Protein AF-A0A6D2ICS7-F1 (afdb_monomer)

InterPro domains:
  IPR055327 TNF receptor-associated factor homolog 1a/b [PTHR47477] (53-180)

Secondary structure (DSSP, 8-state):
--EEEHHHHHHHHIIIIIIIT----HHHHHHHHHHHHHHHTTS-HHHHHHHHHHHHHTT--S-TTHHHHHHTT-SS--------S---EEEETTEEEE-TTHHHHHHHT--SS------SSTHHHHHHHHHHHHHHHHHHHHHHIIIIIHHHHHHHHHHHHHHHHHHHHHHHHHHHHHHHHTT--

Foldseek 3Di:
DQKDFLVVLVVVVCCVQCPVVVNPDPVVVVLLVLLVLVLCPVDDNPPVVVVVVVVVCVVDPDDPPVVVVVVVPPPPDDPPDDDDPQQQWHDDPRMIDGDPCSVVSVVVPPDPPVPPDDDDPPVVVVVSSVVSNVVSSVSRVVVSCVPPVVVVVVVVVVVVVVVVVVVVVVVVVVVVVVVVVVVVD

Sequence (185 aa):
MSREKTDVILKQVVKHFLVEKEVTSTLVIDFLFHGLKSLEEKGNKERTIHRISKQVMNLVIDDLESLENKLKCLDDETNAKEIPAATIVSVEKDMFVLVDDAMLLIEEAVPINRLEVGDVGERNEKLLTDVARRALEVFVLDHIFYNKIEVAYKEAIALKRQEELIRQEANSNNKRRTKKSTKTT

Structure (mmCIF, N/CA/C/O backbone):
data_AF-A0A6D2ICS7-F1
#
_entry.id   AF-A0A6D2ICS7-F1
#
loop_
_atom_site.group_PDB
_atom_site.id
_atom_site.type_symbol
_atom_site.label_atom_id
_atom_site.label_alt_id
_atom_site.label_comp_id
_atom_site.label_asym_id
_atom_site.label_entity_id
_atom_site.label_seq_id
_atom_site.pdbx_PDB_ins_code
_atom_site.Cartn_x
_atom_site.Cartn_y
_atom_site.Cartn_z
_atom_site.occupancy
_atom_site.B_iso_or_equiv
_atom_site.auth_seq_id
_atom_site.auth_comp_id
_atom_site.auth_asym_id
_atom_site.auth_atom_id
_atom_site.pdbx_PDB_model_num
ATOM 1 N N . MET A 1 1 ? -4.985 -8.313 7.035 1.00 62.38 1 MET A N 1
ATOM 2 C CA . MET A 1 1 ? -4.085 -7.837 5.968 1.00 62.38 1 MET A CA 1
ATOM 3 C C . MET A 1 1 ? -4.353 -6.392 5.623 1.00 62.38 1 MET A C 1
ATOM 5 O O . MET A 1 1 ? -5.394 -6.081 5.042 1.00 62.38 1 MET A O 1
ATOM 9 N N . SER A 1 2 ? -3.429 -5.524 6.028 1.00 85.06 2 SER A N 1
ATOM 10 C CA . SER A 1 2 ? -3.412 -4.121 5.620 1.00 85.06 2 SER A CA 1
ATOM 11 C C . SER A 1 2 ? -3.054 -4.045 4.139 1.00 85.06 2 SER A C 1
ATOM 13 O O . SER A 1 2 ? -2.102 -4.683 3.689 1.00 85.06 2 SER A O 1
ATOM 15 N N . ARG A 1 3 ? -3.863 -3.312 3.378 1.00 88.69 3 ARG A N 1
ATOM 16 C CA . ARG A 1 3 ? -3.756 -3.218 1.924 1.00 88.69 3 ARG A CA 1
ATOM 17 C C . ARG A 1 3 ? -4.167 -1.838 1.446 1.00 88.69 3 ARG A C 1
ATOM 19 O O . ARG A 1 3 ? -4.975 -1.179 2.103 1.00 88.69 3 ARG A O 1
ATOM 26 N N . GLU A 1 4 ? -3.654 -1.442 0.294 1.00 91.44 4 GLU A N 1
ATOM 27 C CA . GLU A 1 4 ? -4.031 -0.200 -0.373 1.00 91.44 4 GLU A CA 1
ATOM 28 C C . GLU A 1 4 ? -4.112 -0.409 -1.882 1.00 91.44 4 GLU A C 1
ATOM 30 O O . GLU A 1 4 ? -3.411 -1.253 -2.442 1.00 91.44 4 GLU A O 1
ATOM 35 N N . LYS A 1 5 ? -4.994 0.332 -2.550 1.00 86.56 5 LYS A N 1
ATOM 36 C CA . LYS A 1 5 ? -5.152 0.220 -3.998 1.00 86.56 5 LYS A CA 1
ATOM 37 C C . LYS A 1 5 ? -3.919 0.745 -4.736 1.00 86.56 5 LYS A C 1
ATOM 39 O O . LYS A 1 5 ? -3.316 1.748 -4.351 1.00 86.56 5 LYS A O 1
ATOM 44 N N . THR A 1 6 ? -3.572 0.085 -5.837 1.00 82.75 6 THR A N 1
ATOM 45 C CA . THR A 1 6 ? -2.410 0.436 -6.662 1.00 82.75 6 THR A CA 1
ATOM 46 C C . THR A 1 6 ? -2.490 1.865 -7.199 1.00 82.75 6 THR A C 1
ATOM 48 O O . THR A 1 6 ? -1.485 2.564 -7.193 1.00 82.75 6 THR A O 1
ATOM 51 N N . ASP A 1 7 ? -3.666 2.337 -7.612 1.00 80.12 7 ASP A N 1
ATOM 52 C CA . ASP A 1 7 ? -3.864 3.705 -8.114 1.00 80.12 7 ASP A CA 1
ATOM 53 C C . ASP A 1 7 ? -3.581 4.777 -7.050 1.00 80.12 7 ASP A C 1
ATOM 55 O O . ASP A 1 7 ? -2.969 5.802 -7.353 1.00 80.12 7 ASP A O 1
ATOM 59 N N . VAL A 1 8 ? -3.969 4.525 -5.797 1.00 87.00 8 VAL A N 1
ATOM 60 C CA . VAL A 1 8 ? -3.689 5.409 -4.655 1.00 87.00 8 VAL A CA 1
ATOM 61 C C . VAL A 1 8 ? -2.186 5.494 -4.398 1.00 87.00 8 VAL A C 1
ATOM 63 O O . VAL A 1 8 ? -1.646 6.596 -4.281 1.00 87.00 8 VAL A O 1
ATOM 66 N N . ILE A 1 9 ? -1.504 4.347 -4.377 1.00 85.94 9 ILE A N 1
ATOM 67 C CA . ILE A 1 9 ? -0.049 4.282 -4.205 1.00 85.94 9 ILE A CA 1
ATOM 68 C C . ILE A 1 9 ? 0.669 4.997 -5.346 1.00 85.94 9 ILE A C 1
ATOM 70 O O . ILE A 1 9 ? 1.493 5.868 -5.083 1.00 85.94 9 ILE A O 1
ATOM 74 N N . LEU A 1 10 ? 0.347 4.682 -6.603 1.00 82.12 10 LEU A N 1
ATOM 75 C CA . LEU A 1 10 ? 0.988 5.294 -7.771 1.00 82.12 10 LEU A CA 1
ATOM 76 C C . LEU A 1 10 ? 0.801 6.811 -7.779 1.00 82.12 10 LEU A C 1
ATOM 78 O O . LEU A 1 10 ? 1.754 7.551 -8.015 1.00 82.12 10 LEU A O 1
ATOM 82 N N . LYS A 1 11 ? -0.400 7.292 -7.443 1.00 82.88 11 LYS A N 1
ATOM 83 C CA . LYS A 1 11 ? -0.659 8.727 -7.296 1.00 82.88 11 LYS A CA 1
ATOM 84 C C . LYS A 1 11 ? 0.225 9.352 -6.218 1.00 82.88 11 LYS A C 1
ATOM 86 O O . LYS A 1 11 ? 0.739 10.451 -6.423 1.00 82.88 11 LYS A O 1
ATOM 91 N N . GLN A 1 12 ? 0.413 8.670 -5.091 1.00 82.38 12 GLN A N 1
ATOM 92 C CA . GLN A 1 12 ? 1.259 9.159 -4.008 1.00 82.38 12 GLN A CA 1
ATOM 93 C C . GLN A 1 12 ? 2.748 9.126 -4.384 1.00 82.38 12 GLN A C 1
ATOM 95 O O . GLN A 1 12 ? 3.453 10.077 -4.061 1.00 82.38 12 GLN A O 1
ATOM 100 N N . VAL A 1 13 ? 3.215 8.102 -5.109 1.00 81.19 13 VAL A N 1
ATOM 101 C CA . VAL A 1 13 ? 4.581 8.033 -5.666 1.00 81.19 13 VAL A CA 1
ATOM 102 C C . VAL A 1 13 ? 4.819 9.221 -6.593 1.00 81.19 13 VAL A C 1
ATOM 104 O O . VAL A 1 13 ? 5.777 9.965 -6.405 1.00 81.19 13 VAL A O 1
ATOM 107 N N . VAL A 1 14 ? 3.916 9.452 -7.549 1.00 77.25 14 VAL A N 1
ATOM 108 C CA . VAL A 1 14 ? 4.026 10.576 -8.489 1.00 77.25 14 VAL A CA 1
ATOM 109 C C . VAL A 1 14 ? 4.035 11.905 -7.743 1.00 77.25 14 VAL A C 1
ATOM 111 O O . VAL A 1 14 ? 4.908 12.739 -7.966 1.00 77.25 14 VAL A O 1
ATOM 114 N N . LYS A 1 15 ? 3.108 12.094 -6.801 1.00 80.75 15 LYS A N 1
ATOM 115 C CA . LYS A 1 15 ? 3.059 13.305 -5.980 1.00 80.75 15 LYS A CA 1
ATOM 116 C C . LYS A 1 15 ? 4.367 13.521 -5.220 1.00 80.75 15 LYS A C 1
ATOM 118 O O . LYS A 1 15 ? 4.888 14.628 -5.227 1.00 80.75 15 LYS A O 1
ATOM 123 N N . HIS A 1 16 ? 4.900 12.485 -4.582 1.00 76.19 16 HIS A N 1
ATOM 124 C CA . HIS A 1 16 ? 6.073 12.630 -3.732 1.00 76.19 16 HIS A CA 1
ATOM 125 C C . HIS A 1 16 ? 7.356 12.841 -4.544 1.00 76.19 16 HIS A C 1
ATOM 127 O O . HIS A 1 16 ? 8.103 13.775 -4.277 1.00 76.19 16 HIS A O 1
ATOM 133 N N . PHE A 1 17 ? 7.607 12.019 -5.563 1.00 70.88 17 PHE A N 1
ATOM 134 C CA . PHE A 1 17 ? 8.869 12.054 -6.306 1.00 70.88 17 PHE A CA 1
ATOM 135 C C . PHE A 1 17 ? 8.888 13.117 -7.410 1.00 70.88 17 PHE A C 1
ATOM 137 O O . PHE A 1 17 ? 9.864 13.853 -7.521 1.00 70.88 17 PHE A O 1
ATOM 144 N N . LEU A 1 18 ? 7.819 13.237 -8.201 1.00 68.88 18 LEU A N 1
ATOM 145 C CA . LEU A 1 18 ? 7.803 14.120 -9.376 1.00 68.88 18 LEU A CA 1
ATOM 146 C C . LEU A 1 18 ? 7.351 15.546 -9.040 1.00 68.88 18 LEU A C 1
ATOM 148 O O . LEU A 1 18 ? 7.817 16.488 -9.671 1.00 68.88 18 LEU A O 1
ATOM 152 N N . VAL A 1 19 ? 6.465 15.715 -8.050 1.00 68.56 19 VAL A N 1
ATOM 153 C CA . VAL A 1 19 ? 5.909 17.034 -7.695 1.00 68.56 19 VAL A CA 1
ATOM 154 C C . VAL A 1 19 ? 6.601 17.623 -6.469 1.00 68.56 19 VAL A C 1
ATOM 156 O O . VAL A 1 19 ? 7.204 18.682 -6.557 1.00 68.56 19 VAL A O 1
ATOM 159 N N . GLU A 1 20 ? 6.547 16.947 -5.319 1.00 70.69 20 GLU A N 1
ATOM 160 C CA . GLU A 1 20 ? 7.058 17.497 -4.051 1.00 70.69 20 GLU A CA 1
ATOM 161 C C . GLU A 1 20 ? 8.587 17.586 -3.998 1.00 70.69 20 GLU A C 1
ATOM 163 O O . GLU A 1 20 ? 9.129 18.439 -3.296 1.00 70.69 20 GLU A O 1
ATOM 168 N N . LYS A 1 21 ? 9.285 16.693 -4.703 1.00 69.69 21 LYS A N 1
ATOM 169 C CA . LYS A 1 21 ? 10.752 16.661 -4.757 1.00 69.69 21 LYS A CA 1
ATOM 170 C C . LYS A 1 21 ? 11.325 17.188 -6.075 1.00 69.69 21 LYS A C 1
ATOM 172 O O . LYS A 1 21 ? 12.541 17.158 -6.227 1.00 69.69 21 LYS A O 1
ATOM 177 N N . GLU A 1 22 ? 10.471 17.651 -6.994 1.00 59.94 22 GLU A N 1
ATOM 178 C CA . GLU A 1 22 ? 10.833 18.151 -8.334 1.00 59.94 22 GLU A CA 1
ATOM 179 C C . GLU A 1 22 ? 11.785 17.220 -9.112 1.00 59.94 22 GLU A C 1
ATOM 181 O O . GLU A 1 22 ? 12.597 17.661 -9.927 1.00 59.94 22 GLU A O 1
ATOM 186 N N . VAL A 1 23 ? 11.717 15.906 -8.871 1.00 61.16 23 VAL A N 1
ATOM 187 C CA . VAL A 1 23 ? 12.637 14.962 -9.506 1.00 61.16 23 VAL A CA 1
ATOM 188 C C . VAL A 1 23 ? 12.105 14.600 -10.888 1.00 61.16 23 VAL A C 1
ATOM 190 O O . VAL A 1 23 ? 11.367 13.636 -11.051 1.00 61.16 23 VAL A O 1
ATOM 193 N N . THR A 1 24 ? 12.500 15.369 -11.900 1.00 62.94 24 THR A N 1
ATOM 194 C CA . THR A 1 24 ? 12.120 15.172 -13.314 1.00 62.94 24 THR A CA 1
ATOM 195 C C . THR A 1 24 ? 13.223 14.512 -14.144 1.00 62.94 24 THR A C 1
ATOM 197 O O . THR A 1 24 ? 13.251 14.614 -15.368 1.00 62.94 24 THR A O 1
ATOM 200 N N . SER A 1 25 ? 14.163 13.823 -13.493 1.00 71.19 25 SER A N 1
ATOM 201 C CA . SER A 1 25 ? 15.222 13.109 -14.204 1.00 71.19 25 SER A CA 1
ATOM 202 C C . SER A 1 25 ? 14.658 11.875 -14.906 1.00 71.19 25 SER A C 1
ATOM 204 O O . SER A 1 25 ? 14.016 11.037 -14.270 1.00 71.19 25 SER A O 1
ATOM 206 N N . THR A 1 26 ? 14.970 11.712 -16.193 1.00 71.56 26 THR A N 1
ATOM 207 C CA . THR A 1 26 ? 14.685 10.493 -16.969 1.00 71.56 26 THR A CA 1
ATOM 208 C C . THR A 1 26 ? 15.176 9.241 -16.246 1.00 71.56 26 THR A C 1
ATOM 210 O O . THR A 1 26 ? 14.478 8.237 -16.223 1.00 71.56 26 THR A O 1
ATOM 213 N N . LEU A 1 27 ? 16.318 9.331 -15.552 1.00 70.12 27 LEU A N 1
ATOM 214 C CA . LEU A 1 27 ? 16.866 8.230 -14.762 1.00 70.12 27 LEU A CA 1
ATOM 215 C C . LEU A 1 27 ? 15.947 7.828 -13.599 1.00 70.12 27 LEU A C 1
ATOM 217 O O . LEU A 1 27 ? 15.865 6.655 -13.259 1.00 70.12 27 LEU A O 1
ATOM 221 N N . VAL A 1 28 ? 15.253 8.785 -12.982 1.00 71.31 28 VAL A N 1
ATOM 222 C CA . VAL A 1 28 ? 14.340 8.523 -11.858 1.00 71.31 28 VAL A CA 1
ATOM 223 C C . VAL A 1 28 ? 13.016 7.965 -12.361 1.00 71.31 28 VAL A C 1
ATOM 225 O O . VAL A 1 28 ? 12.457 7.069 -11.736 1.00 71.31 28 VAL A O 1
ATOM 228 N N . ILE A 1 29 ? 12.540 8.436 -13.512 1.00 76.69 29 ILE A N 1
ATOM 229 C CA . ILE A 1 29 ? 11.372 7.853 -14.181 1.00 76.69 29 ILE A CA 1
ATOM 230 C C . ILE A 1 29 ? 11.670 6.402 -14.578 1.00 76.69 29 ILE A C 1
ATOM 232 O O . ILE A 1 29 ? 10.882 5.514 -14.254 1.00 76.69 29 ILE A O 1
ATOM 236 N N . ASP A 1 30 ? 12.831 6.149 -15.189 1.00 74.50 30 ASP A N 1
ATOM 237 C CA . ASP A 1 30 ? 13.290 4.803 -15.537 1.00 74.50 30 ASP A CA 1
ATOM 238 C C . ASP A 1 30 ? 13.448 3.937 -14.278 1.00 74.50 30 ASP A C 1
ATOM 240 O O . ASP A 1 30 ? 12.974 2.804 -14.249 1.00 74.50 30 ASP A O 1
ATOM 244 N N . PHE A 1 31 ? 14.034 4.468 -13.204 1.00 79.25 31 PHE A N 1
ATOM 245 C CA . PHE A 1 31 ? 14.154 3.775 -11.919 1.00 79.25 31 PHE A CA 1
ATOM 246 C C . PHE A 1 31 ? 12.786 3.354 -11.366 1.00 79.25 31 PHE A C 1
ATOM 248 O O . PHE A 1 31 ? 12.572 2.181 -11.061 1.00 79.25 31 PHE A O 1
ATOM 255 N N . LEU A 1 32 ? 11.827 4.282 -11.291 1.00 80.00 32 LEU A N 1
ATOM 256 C CA . LEU A 1 32 ? 10.473 3.999 -10.810 1.00 80.00 32 LEU A CA 1
ATOM 257 C C . LEU A 1 32 ? 9.758 2.980 -11.702 1.00 80.00 32 LEU A C 1
ATOM 259 O O . LEU A 1 32 ? 9.093 2.081 -11.188 1.00 80.00 32 LEU A O 1
ATOM 263 N N . PHE A 1 33 ? 9.915 3.089 -13.021 1.00 78.69 33 PHE A N 1
ATOM 264 C CA . PHE A 1 33 ? 9.318 2.164 -13.978 1.00 78.69 33 PHE A CA 1
ATOM 265 C C . PHE A 1 33 ? 9.823 0.732 -13.776 1.00 78.69 33 PHE A C 1
ATOM 267 O O . PHE A 1 33 ? 9.013 -0.184 -13.632 1.00 78.69 33 PHE A O 1
ATOM 274 N N . HIS A 1 34 ? 11.142 0.530 -13.698 1.00 77.25 34 HIS A N 1
ATOM 275 C CA . HIS A 1 34 ? 11.722 -0.801 -13.496 1.00 77.25 34 HIS A CA 1
ATOM 276 C C . HIS A 1 34 ? 11.372 -1.374 -12.118 1.00 77.25 34 HIS A C 1
ATOM 278 O O . HIS A 1 34 ? 11.034 -2.554 -12.015 1.00 77.25 34 HIS A O 1
ATOM 284 N N . GLY A 1 35 ? 11.360 -0.544 -11.071 1.00 77.75 35 GLY A N 1
ATOM 285 C CA . GLY A 1 35 ? 10.942 -0.972 -9.735 1.00 77.75 35 GLY A CA 1
ATOM 286 C C . GLY A 1 35 ? 9.476 -1.417 -9.679 1.00 77.75 35 GLY A C 1
ATOM 287 O O . GLY A 1 35 ? 9.168 -2.458 -9.098 1.00 77.75 35 GLY A O 1
ATOM 288 N N . LEU A 1 36 ? 8.570 -0.672 -10.325 1.00 76.06 36 LEU A N 1
ATOM 289 C CA . LEU A 1 36 ? 7.152 -1.036 -10.432 1.00 76.06 36 LEU A CA 1
ATOM 290 C C . LEU A 1 36 ? 6.950 -2.294 -11.281 1.00 76.06 36 LEU A C 1
ATOM 292 O O . LEU A 1 36 ? 6.184 -3.172 -10.889 1.00 76.06 36 LEU A O 1
ATOM 296 N N . LYS A 1 37 ? 7.669 -2.410 -12.402 1.00 75.75 37 LYS A N 1
ATOM 297 C CA . LYS A 1 37 ? 7.634 -3.596 -13.267 1.00 75.75 37 LYS A CA 1
ATOM 298 C C . LYS A 1 37 ? 8.096 -4.845 -12.510 1.00 75.75 37 LYS A C 1
ATOM 300 O O . LYS A 1 37 ? 7.460 -5.886 -12.616 1.00 75.75 37 LYS A O 1
ATOM 305 N N . SER A 1 38 ? 9.138 -4.735 -11.685 1.00 72.00 38 SER A N 1
ATOM 306 C CA . SER A 1 38 ? 9.644 -5.846 -10.867 1.00 72.00 38 SER A CA 1
ATOM 307 C C . SER A 1 38 ? 8.683 -6.250 -9.736 1.00 72.00 38 SER A C 1
ATOM 309 O O . SER A 1 38 ? 8.543 -7.435 -9.433 1.00 72.00 38 SER A O 1
ATOM 311 N N . LEU A 1 39 ? 7.939 -5.298 -9.154 1.00 69.62 39 LEU A N 1
ATOM 312 C CA . LEU A 1 39 ? 6.835 -5.594 -8.223 1.00 69.62 39 LEU A CA 1
ATOM 313 C C . LEU A 1 39 ? 5.689 -6.372 -8.894 1.00 69.62 39 LEU A C 1
ATOM 315 O O . LEU A 1 39 ? 4.986 -7.141 -8.235 1.00 69.62 39 LEU A O 1
ATOM 319 N N . GLU A 1 40 ? 5.494 -6.167 -10.197 1.00 64.12 40 GLU A N 1
ATOM 320 C CA . GLU A 1 40 ? 4.413 -6.753 -10.990 1.00 64.12 40 GLU A CA 1
ATOM 321 C C . GLU A 1 40 ? 4.689 -8.194 -11.433 1.00 64.12 40 GLU A C 1
ATOM 323 O O . GLU A 1 40 ? 3.739 -8.921 -11.706 1.00 64.12 40 GLU A O 1
ATOM 328 N N . GLU A 1 41 ? 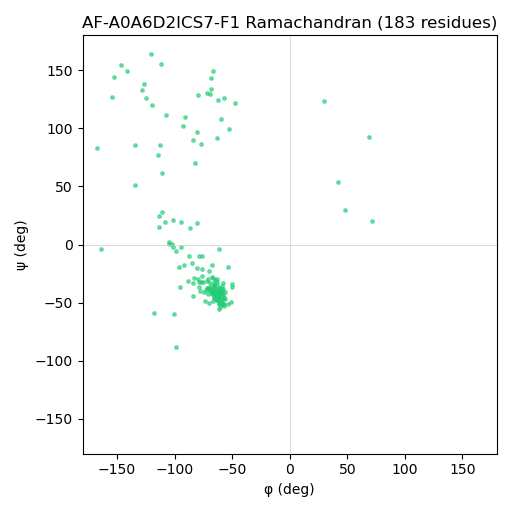5.940 -8.669 -11.456 1.00 57.50 41 GLU A N 1
ATOM 329 C CA . GLU A 1 41 ? 6.304 -9.982 -12.028 1.00 57.50 41 GLU A CA 1
ATOM 330 C C . GLU A 1 41 ? 5.645 -11.206 -11.357 1.00 57.50 41 GLU A C 1
ATOM 332 O O . GLU A 1 41 ? 5.770 -12.327 -11.854 1.00 57.50 41 GLU A O 1
ATOM 337 N N . LYS A 1 42 ? 4.881 -10.996 -10.279 1.00 52.78 42 LYS A N 1
ATOM 338 C CA . LYS A 1 42 ? 4.049 -11.999 -9.594 1.00 52.78 42 LYS A CA 1
ATOM 339 C C . LYS A 1 42 ? 2.553 -11.964 -9.978 1.00 52.78 42 LYS A C 1
ATOM 341 O O . LYS A 1 42 ? 1.807 -12.839 -9.545 1.00 52.78 42 LYS A O 1
ATOM 346 N N . GLY A 1 43 ? 2.101 -10.993 -10.776 1.00 50.28 43 GLY A N 1
ATOM 347 C CA . GLY A 1 43 ? 0.730 -10.840 -11.285 1.00 50.28 43 GLY A CA 1
ATOM 348 C C . GLY A 1 43 ? 0.668 -10.856 -12.820 1.00 50.28 43 GLY A C 1
ATOM 349 O O . GLY A 1 43 ? 1.688 -10.734 -13.484 1.00 50.28 43 GLY A O 1
ATOM 350 N N . ASN A 1 44 ? -0.525 -11.051 -13.401 1.00 45.97 44 ASN A N 1
ATOM 351 C CA . ASN A 1 44 ? -0.735 -11.153 -14.860 1.00 45.97 44 ASN A CA 1
ATOM 352 C C . ASN A 1 44 ? -0.126 -9.955 -15.632 1.00 45.97 44 ASN A C 1
ATOM 354 O O . ASN A 1 44 ? -0.763 -8.903 -15.737 1.00 45.97 44 ASN A O 1
ATOM 358 N N . LYS A 1 45 ? 1.074 -10.165 -16.196 1.00 50.25 45 LYS A N 1
ATOM 359 C CA . LYS A 1 45 ? 1.985 -9.151 -16.765 1.00 50.25 45 LYS A CA 1
ATOM 360 C C . LYS A 1 45 ? 1.378 -8.296 -17.889 1.00 50.25 45 LYS A C 1
ATOM 362 O O . LYS A 1 45 ? 1.679 -7.119 -18.015 1.00 50.25 45 LYS A O 1
ATOM 367 N N . GLU A 1 46 ? 0.484 -8.846 -18.711 1.00 45.03 46 GLU A N 1
ATOM 368 C CA . GLU A 1 46 ? -0.039 -8.121 -19.886 1.00 45.03 46 GLU A CA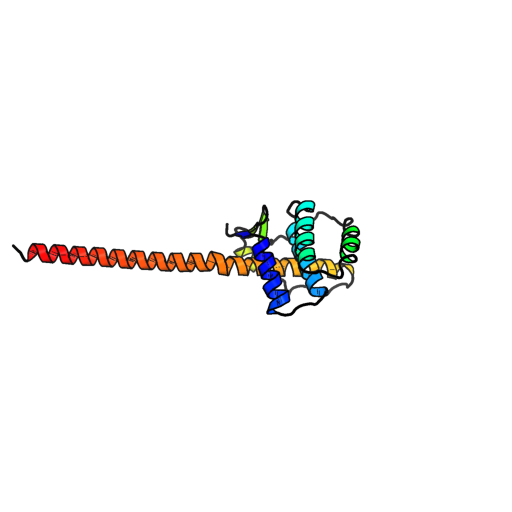 1
ATOM 369 C C . GLU A 1 46 ? -1.070 -7.034 -19.549 1.00 45.03 46 GLU A C 1
ATOM 371 O O . GLU A 1 46 ? -1.168 -6.020 -20.242 1.00 45.03 46 GLU A O 1
ATOM 376 N N . ARG A 1 47 ? -1.874 -7.223 -18.496 1.00 54.06 47 ARG A N 1
ATOM 377 C CA . ARG A 1 47 ? -2.997 -6.312 -18.203 1.00 54.06 47 ARG A CA 1
ATOM 378 C C . ARG A 1 47 ? -2.560 -5.068 -17.444 1.00 54.06 47 ARG A C 1
ATOM 380 O O . ARG A 1 47 ? -3.202 -4.024 -17.570 1.00 54.06 47 ARG A O 1
ATOM 387 N N . THR A 1 48 ? -1.495 -5.181 -16.660 1.00 51.00 48 THR A N 1
ATOM 388 C CA . THR A 1 48 ? -1.073 -4.129 -15.738 1.00 51.00 48 THR A CA 1
ATOM 389 C C . THR A 1 48 ? 0.001 -3.239 -16.361 1.00 51.00 48 THR A C 1
ATOM 391 O O . THR A 1 48 ? -0.168 -2.023 -16.271 1.00 51.00 48 THR A O 1
ATOM 394 N N . ILE A 1 49 ? 0.931 -3.775 -17.167 1.00 58.91 49 ILE A N 1
ATOM 395 C CA . ILE A 1 49 ? 1.759 -2.973 -18.096 1.00 58.91 49 ILE A CA 1
ATOM 396 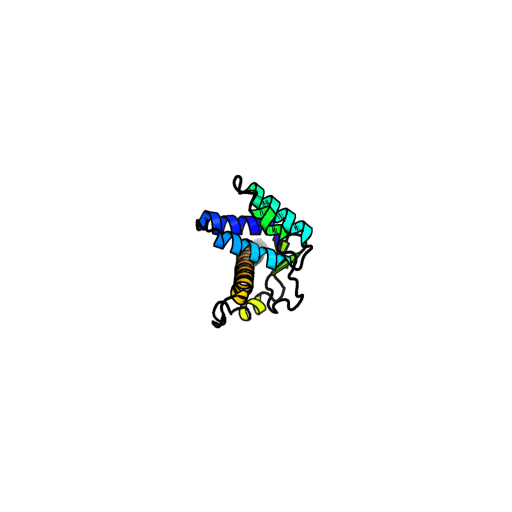C C . ILE A 1 49 ? 0.872 -2.066 -18.956 1.00 58.91 49 ILE A C 1
ATOM 398 O O . ILE A 1 49 ? 1.071 -0.856 -18.983 1.00 58.91 49 ILE A O 1
ATOM 402 N N . HIS A 1 50 ? -0.183 -2.611 -1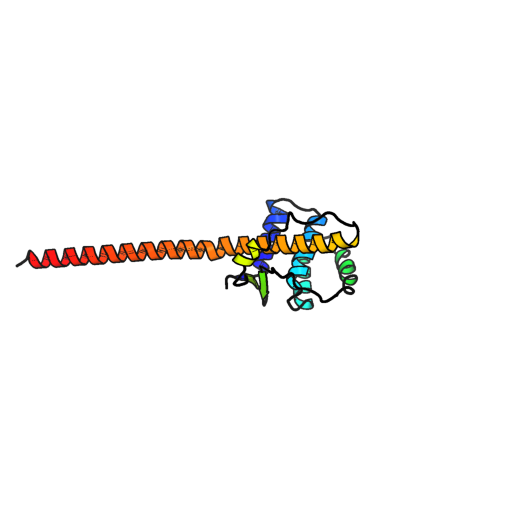9.571 1.00 52.81 50 HIS A N 1
ATOM 403 C CA . HIS A 1 50 ? -1.117 -1.817 -20.375 1.00 52.81 50 HIS A CA 1
ATOM 404 C C . HIS A 1 50 ? -1.778 -0.683 -19.569 1.00 52.81 50 HIS A C 1
ATOM 406 O O . HIS A 1 50 ? -1.995 0.414 -20.086 1.00 52.81 50 HIS A O 1
ATOM 412 N N . ARG A 1 51 ? -2.080 -0.911 -18.284 1.00 61.16 51 ARG A N 1
ATOM 413 C CA . ARG A 1 51 ? -2.723 0.088 -17.419 1.00 61.16 51 ARG A CA 1
ATOM 414 C C . ARG A 1 51 ? -1.748 1.153 -16.921 1.00 61.16 51 ARG A C 1
ATOM 416 O O . ARG A 1 51 ? -2.125 2.322 -16.893 1.00 61.16 51 ARG A O 1
ATOM 423 N N . ILE A 1 52 ? -0.524 0.765 -16.570 1.00 62.47 52 ILE A N 1
ATOM 424 C CA . ILE A 1 52 ? 0.554 1.677 -16.167 1.00 62.47 52 ILE A CA 1
ATOM 425 C C . ILE A 1 52 ? 0.960 2.528 -17.364 1.00 62.47 52 ILE A C 1
ATOM 427 O O . ILE A 1 52 ? 0.942 3.749 -17.251 1.00 62.47 52 ILE A O 1
ATOM 431 N N . SER A 1 53 ? 1.201 1.916 -18.528 1.00 61.53 53 SER A N 1
ATOM 432 C CA . SER A 1 53 ? 1.460 2.637 -19.775 1.00 61.53 53 SER A CA 1
ATOM 433 C C . SER A 1 53 ? 0.351 3.642 -20.049 1.00 61.53 53 SER A C 1
ATOM 435 O O . SER A 1 53 ? 0.642 4.820 -20.184 1.00 61.53 53 SER A O 1
ATOM 437 N N . LYS A 1 54 ? -0.925 3.233 -20.015 1.00 63.09 54 LYS A N 1
ATOM 43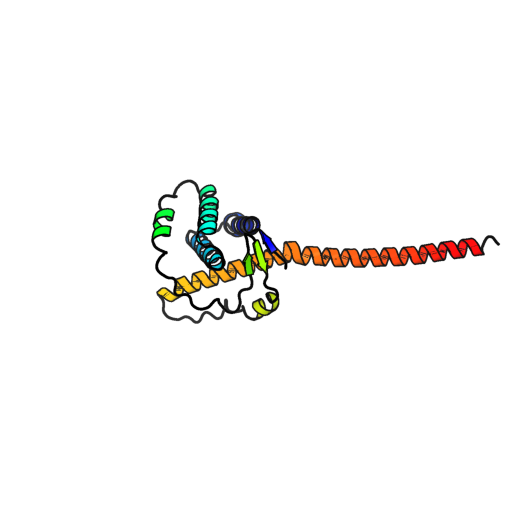8 C CA . LYS A 1 54 ? -2.071 4.132 -20.243 1.00 63.09 54 LYS A CA 1
ATOM 439 C C . LYS A 1 54 ? -2.174 5.272 -19.221 1.00 63.09 54 LYS A C 1
ATOM 441 O O . LYS A 1 54 ? -2.558 6.379 -19.584 1.00 63.09 54 LYS A O 1
ATOM 446 N N . GLN A 1 55 ? -1.854 5.022 -17.952 1.00 59.50 55 GLN A N 1
ATOM 447 C CA . GLN A 1 55 ? -1.865 6.059 -16.917 1.00 59.50 55 GLN A CA 1
ATOM 448 C C . GLN A 1 55 ? -0.690 7.031 -17.064 1.00 59.50 55 GLN A C 1
ATOM 450 O O . GLN A 1 55 ? -0.898 8.231 -16.920 1.00 59.50 55 GLN A O 1
ATOM 455 N N . VAL A 1 56 ? 0.502 6.542 -17.410 1.00 57.38 56 VAL A N 1
ATOM 456 C CA . VAL A 1 56 ? 1.691 7.368 -17.668 1.00 57.38 56 VAL A CA 1
ATOM 457 C C . VAL A 1 56 ? 1.533 8.170 -18.969 1.00 57.38 56 VAL A C 1
ATOM 459 O O . VAL A 1 56 ? 1.841 9.358 -18.963 1.00 57.38 56 VAL A O 1
ATOM 462 N N . MET A 1 57 ? 0.947 7.591 -20.034 1.00 53.12 57 MET A N 1
ATOM 463 C CA . MET A 1 57 ? 0.629 8.310 -21.285 1.00 53.12 57 MET A CA 1
ATOM 464 C C . MET A 1 57 ? -0.289 9.508 -21.034 1.00 53.12 57 MET A C 1
ATOM 466 O O . MET A 1 57 ? -0.081 10.583 -21.580 1.00 53.12 57 MET A O 1
ATOM 470 N N . ASN A 1 58 ? -1.310 9.331 -20.190 1.00 56.31 58 ASN A N 1
ATOM 471 C CA . ASN A 1 58 ? -2.274 10.391 -19.892 1.00 56.31 58 ASN A CA 1
ATOM 472 C C . ASN A 1 58 ? -1.660 11.562 -19.104 1.00 56.31 58 ASN A C 1
ATOM 474 O O . ASN A 1 58 ? -2.274 12.624 -19.0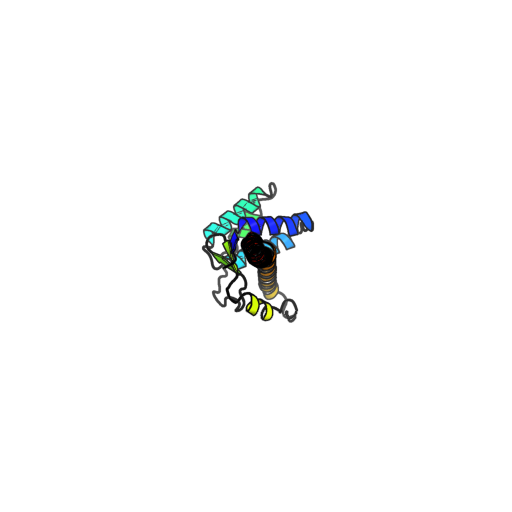33 1.00 56.31 58 ASN A O 1
ATOM 478 N N . LEU A 1 59 ? -0.494 11.365 -18.479 1.00 57.78 59 LEU A N 1
ATOM 479 C CA . LEU A 1 59 ? 0.223 12.381 -17.704 1.00 57.78 59 LEU A CA 1
ATOM 480 C C . LEU A 1 59 ? 1.320 13.099 -18.507 1.00 57.78 59 LEU A C 1
ATOM 482 O O . LEU A 1 59 ? 1.731 14.180 -18.093 1.00 57.78 59 LEU A O 1
ATOM 486 N N . VAL A 1 60 ? 1.791 12.529 -19.621 1.00 51.97 60 VAL A N 1
ATOM 487 C CA . VAL A 1 60 ? 2.919 13.062 -20.401 1.00 51.97 60 VAL A CA 1
ATOM 488 C C . VAL A 1 60 ? 2.555 13.051 -21.887 1.00 51.97 60 VAL A C 1
ATOM 490 O O . VAL A 1 60 ? 2.841 12.105 -22.614 1.00 51.97 60 VAL A O 1
ATOM 493 N N . ILE A 1 61 ? 1.883 14.115 -22.318 1.00 55.69 61 ILE A N 1
ATOM 494 C CA . ILE A 1 61 ? 1.688 14.478 -23.727 1.00 55.69 61 ILE A CA 1
ATOM 495 C C . ILE A 1 61 ? 2.867 15.428 -24.016 1.00 55.69 61 ILE A C 1
ATOM 497 O O . ILE A 1 61 ? 2.959 16.458 -23.360 1.00 55.69 61 ILE A O 1
ATOM 501 N N . ASP A 1 62 ? 3.952 15.010 -24.678 1.00 47.56 62 ASP A N 1
ATOM 502 C CA . ASP A 1 62 ? 4.115 15.238 -26.123 1.00 47.56 62 ASP A CA 1
ATOM 503 C C . ASP A 1 62 ? 5.211 14.370 -26.816 1.00 47.56 62 ASP A C 1
ATOM 505 O O . ASP A 1 62 ? 5.300 14.399 -28.037 1.00 47.56 62 ASP A O 1
ATOM 509 N N . ASP A 1 63 ? 6.007 13.540 -26.120 1.00 53.84 63 ASP A N 1
ATOM 510 C CA . ASP A 1 63 ? 7.207 12.883 -26.719 1.00 53.84 63 ASP A CA 1
ATOM 511 C C . ASP A 1 63 ? 7.104 11.344 -26.911 1.00 53.84 63 ASP A C 1
ATOM 513 O O . ASP A 1 63 ? 8.089 10.597 -26.875 1.00 53.84 63 ASP A O 1
ATOM 517 N N . LEU A 1 64 ? 5.889 10.822 -27.091 1.00 52.78 64 LEU A N 1
ATOM 518 C CA . LEU A 1 64 ? 5.553 9.425 -26.779 1.00 52.78 64 LEU A CA 1
ATOM 519 C C . LEU A 1 64 ? 5.632 8.394 -27.927 1.00 52.78 64 LEU A C 1
ATOM 521 O O . LEU A 1 64 ? 5.089 7.305 -27.790 1.00 52.78 64 LEU A O 1
ATOM 525 N N . GLU A 1 65 ? 6.342 8.657 -29.025 1.00 55.22 65 GLU A N 1
ATOM 526 C CA . GLU A 1 65 ? 6.693 7.592 -29.998 1.00 55.22 65 GLU A CA 1
ATOM 527 C C . GLU A 1 65 ? 7.970 6.823 -29.595 1.00 55.22 65 GLU A C 1
ATOM 529 O O . GLU A 1 65 ? 8.237 5.715 -30.068 1.00 55.22 65 GLU A O 1
ATOM 534 N N . SER A 1 66 ? 8.766 7.375 -28.674 1.00 49.59 66 SER A N 1
ATOM 535 C CA . SER A 1 66 ? 10.063 6.808 -28.277 1.00 49.59 66 SER A CA 1
ATOM 536 C C . SER A 1 66 ? 9.942 5.629 -27.293 1.00 49.59 66 SER A C 1
ATOM 538 O O . SER A 1 66 ? 10.728 4.680 -27.335 1.00 49.59 66 SER A O 1
ATOM 540 N N . LEU A 1 67 ? 8.923 5.634 -26.424 1.00 48.97 67 LEU A N 1
ATOM 541 C CA . LEU A 1 67 ? 8.777 4.650 -25.341 1.00 48.97 67 LEU A CA 1
ATOM 542 C C . LEU A 1 67 ? 8.107 3.340 -25.794 1.00 48.97 67 LEU A C 1
ATOM 544 O O . LEU A 1 67 ? 8.464 2.265 -25.313 1.00 48.97 67 LEU A O 1
ATOM 548 N N . GLU A 1 68 ? 7.183 3.415 -26.755 1.00 50.66 68 GLU A N 1
ATOM 549 C CA . GLU A 1 68 ? 6.491 2.250 -27.326 1.00 50.66 68 GLU A CA 1
ATOM 550 C C . GLU A 1 68 ? 7.464 1.330 -28.089 1.00 50.66 68 GLU A C 1
ATOM 552 O O . GLU A 1 68 ? 7.394 0.105 -27.986 1.00 50.66 68 GLU A O 1
ATOM 557 N N . ASN A 1 69 ? 8.464 1.920 -28.752 1.00 48.47 69 ASN A N 1
ATOM 558 C CA . ASN A 1 69 ? 9.538 1.186 -29.423 1.00 48.47 69 ASN A CA 1
ATOM 559 C C . ASN A 1 69 ? 10.526 0.531 -28.441 1.00 48.47 69 ASN A C 1
ATOM 561 O O . ASN A 1 69 ? 11.051 -0.544 -28.726 1.00 48.47 69 ASN A O 1
ATOM 565 N N . LYS A 1 70 ? 10.747 1.128 -27.262 1.00 44.53 70 LYS A N 1
ATOM 566 C CA . LYS A 1 70 ? 11.632 0.580 -26.216 1.00 44.53 70 LYS A CA 1
ATOM 567 C C . LYS A 1 70 ? 10.987 -0.589 -25.452 1.00 44.53 70 LYS A C 1
ATOM 569 O O . LYS A 1 70 ? 11.692 -1.477 -24.981 1.00 44.53 70 LYS A O 1
ATOM 574 N N . LEU A 1 71 ? 9.652 -0.624 -25.382 1.00 46.53 71 LEU A N 1
ATOM 575 C CA . LEU A 1 71 ? 8.856 -1.719 -24.804 1.00 46.53 71 LEU A CA 1
ATOM 576 C C . LEU A 1 71 ? 8.940 -3.023 -25.612 1.00 46.53 71 LEU A C 1
ATOM 578 O O . LEU A 1 71 ? 8.833 -4.096 -25.029 1.00 46.53 71 LEU A O 1
ATOM 582 N N . LYS A 1 72 ? 9.179 -2.937 -26.925 1.00 46.88 72 LYS A N 1
ATOM 583 C CA . LYS A 1 72 ? 9.227 -4.090 -27.839 1.00 46.88 72 LYS A CA 1
ATOM 584 C C . LYS A 1 72 ? 10.541 -4.887 -27.783 1.00 46.88 72 LYS A C 1
ATOM 586 O O . LYS A 1 72 ? 10.624 -5.957 -28.370 1.00 46.88 72 LYS A O 1
ATOM 591 N N . CYS A 1 73 ? 11.564 -4.370 -27.098 1.00 39.78 73 CYS A N 1
ATOM 592 C CA . CYS A 1 73 ? 12.904 -4.970 -27.046 1.00 39.78 73 CYS A CA 1
ATOM 593 C C . CYS A 1 73 ? 13.205 -5.744 -25.749 1.00 39.78 73 CYS A C 1
ATOM 595 O O . CYS A 1 73 ? 14.314 -6.243 -25.600 1.00 39.78 73 CYS A O 1
ATOM 597 N N . LEU A 1 74 ? 12.265 -5.830 -24.799 1.00 48.22 74 LEU A N 1
ATOM 598 C CA . LEU A 1 74 ? 12.499 -6.402 -23.460 1.00 48.22 74 LEU A CA 1
ATOM 599 C C . LEU A 1 74 ? 11.717 -7.702 -23.195 1.00 48.22 74 LEU A C 1
ATOM 601 O O . LEU A 1 74 ? 11.453 -8.027 -22.036 1.00 48.22 74 LEU A O 1
ATOM 605 N N . ASP A 1 75 ? 11.345 -8.433 -24.248 1.00 42.75 75 ASP A N 1
ATOM 606 C CA . ASP A 1 75 ? 10.653 -9.728 -24.135 1.00 42.75 75 ASP A CA 1
ATOM 607 C C . ASP A 1 75 ? 11.616 -10.924 -23.997 1.00 42.75 75 ASP A C 1
ATOM 609 O O . ASP A 1 75 ? 11.196 -12.016 -23.614 1.00 42.75 75 ASP A O 1
ATOM 613 N N . ASP A 1 76 ? 12.919 -10.713 -24.200 1.00 49.41 76 ASP A N 1
ATOM 614 C CA . ASP A 1 76 ? 13.929 -11.774 -24.202 1.00 49.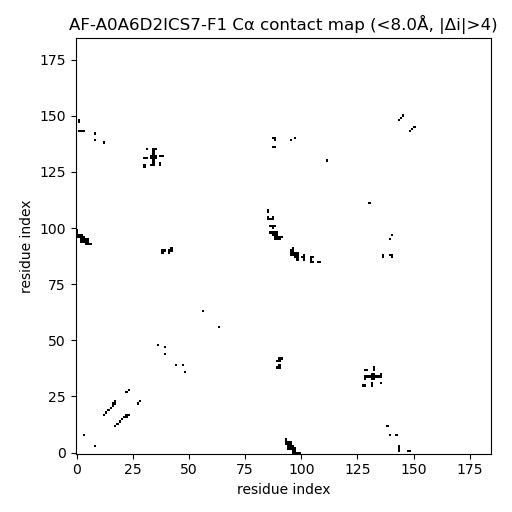41 76 ASP A CA 1
ATOM 615 C C . ASP A 1 76 ? 14.875 -11.686 -22.994 1.00 49.41 76 ASP A C 1
ATOM 617 O O . ASP A 1 76 ? 16.073 -11.515 -23.161 1.00 49.41 76 ASP A O 1
ATOM 621 N N . GLU A 1 77 ? 14.368 -11.806 -21.764 1.00 52.12 77 GLU A N 1
ATOM 622 C CA . GLU A 1 77 ? 15.168 -12.338 -20.643 1.00 52.12 77 GLU A CA 1
ATOM 623 C C . GLU A 1 77 ? 14.281 -12.666 -19.430 1.00 52.12 77 GLU A C 1
ATOM 625 O O . GLU A 1 77 ? 14.146 -11.904 -18.476 1.00 52.12 77 GLU A O 1
ATOM 630 N N . THR A 1 78 ? 13.659 -13.847 -19.435 1.00 41.94 78 THR A N 1
ATOM 631 C CA . THR A 1 78 ? 13.098 -14.436 -18.210 1.00 41.94 78 THR A CA 1
ATOM 632 C C . THR A 1 78 ? 13.878 -15.686 -17.848 1.00 41.94 78 THR A C 1
ATOM 634 O O . THR A 1 78 ? 13.494 -16.810 -18.161 1.00 41.94 78 THR A O 1
ATOM 637 N N . ASN A 1 79 ? 14.982 -15.501 -17.126 1.00 36.25 79 ASN A N 1
ATOM 638 C CA . ASN A 1 79 ? 15.481 -16.586 -16.298 1.00 36.25 79 ASN A CA 1
ATOM 639 C C . ASN A 1 79 ? 14.642 -16.584 -15.018 1.00 36.25 79 ASN A C 1
ATOM 641 O O . ASN A 1 79 ? 14.855 -15.786 -14.108 1.00 36.25 79 ASN A O 1
ATOM 645 N N . ALA A 1 80 ? 13.625 -17.442 -14.995 1.00 49.84 80 ALA A N 1
ATOM 646 C CA . ALA A 1 80 ? 12.840 -17.726 -13.808 1.00 49.84 80 ALA A CA 1
ATOM 647 C C . ALA A 1 80 ? 13.753 -18.357 -12.751 1.00 49.84 80 ALA A C 1
ATOM 649 O O . ALA A 1 80 ? 13.924 -19.575 -12.732 1.00 49.84 80 ALA A O 1
ATOM 650 N N . LYS A 1 81 ? 14.357 -17.548 -11.878 1.00 44.34 81 LYS A N 1
ATOM 651 C CA . LYS A 1 81 ? 14.981 -18.029 -10.646 1.00 44.34 81 LYS A CA 1
ATOM 652 C C . LYS A 1 81 ? 15.023 -16.937 -9.585 1.00 44.34 81 LYS A C 1
ATOM 654 O O . LYS A 1 81 ? 15.529 -15.850 -9.815 1.00 44.34 81 LYS A O 1
ATOM 659 N N . GLU A 1 82 ? 14.491 -17.334 -8.433 1.00 41.31 82 GLU A N 1
ATOM 660 C CA . GLU A 1 82 ? 14.565 -16.693 -7.122 1.00 41.31 82 GLU A CA 1
ATOM 661 C C . GLU A 1 82 ? 13.810 -15.372 -6.979 1.00 41.31 82 GLU A C 1
ATOM 663 O O . GLU A 1 82 ? 14.325 -14.275 -7.152 1.00 41.31 82 GLU A O 1
ATOM 668 N N . ILE A 1 83 ? 12.561 -15.505 -6.522 1.00 44.53 83 ILE A N 1
ATOM 669 C CA . ILE A 1 83 ? 11.942 -14.487 -5.676 1.00 44.53 83 ILE A CA 1
ATOM 670 C C . ILE A 1 83 ? 12.959 -14.146 -4.573 1.00 44.53 83 ILE A C 1
ATOM 672 O O . ILE A 1 83 ? 13.334 -15.056 -3.828 1.00 44.53 83 ILE A O 1
ATOM 676 N N . PRO A 1 84 ? 13.397 -12.883 -4.428 1.00 51.06 84 PRO A N 1
ATOM 677 C CA . PRO A 1 84 ? 14.236 -12.496 -3.305 1.00 51.06 84 PRO A CA 1
ATOM 678 C C . PRO A 1 84 ? 13.495 -12.839 -2.010 1.00 51.06 84 PRO A C 1
ATOM 680 O O . PRO A 1 84 ? 12.341 -12.433 -1.834 1.00 51.06 84 PRO A O 1
ATOM 683 N N . ALA A 1 85 ? 14.150 -13.602 -1.131 1.00 49.75 85 ALA A N 1
ATOM 684 C CA . ALA A 1 85 ? 13.563 -14.236 0.054 1.00 49.75 85 ALA A CA 1
ATOM 685 C C . ALA A 1 85 ? 12.805 -13.275 0.998 1.00 49.75 85 ALA A C 1
ATOM 687 O O . ALA A 1 85 ? 11.928 -13.713 1.734 1.00 49.75 85 ALA A O 1
ATOM 688 N N . ALA A 1 86 ? 13.056 -11.965 0.910 1.00 58.75 86 ALA A N 1
ATOM 689 C CA . ALA A 1 86 ? 12.393 -10.932 1.700 1.00 58.75 86 ALA A CA 1
ATOM 690 C C . ALA A 1 86 ? 11.531 -10.000 0.829 1.00 58.75 86 ALA A C 1
ATOM 692 O O . ALA A 1 86 ? 11.927 -8.879 0.514 1.00 58.75 86 ALA A O 1
ATOM 693 N N . THR A 1 87 ? 10.351 -10.470 0.412 1.00 68.81 87 THR A N 1
ATOM 694 C CA . THR A 1 87 ? 9.331 -9.623 -0.234 1.00 68.81 87 THR A CA 1
ATOM 695 C C . THR A 1 87 ? 8.395 -9.050 0.834 1.00 68.81 87 THR A C 1
ATOM 697 O O . THR A 1 87 ? 7.580 -9.783 1.386 1.00 68.81 87 THR A O 1
ATOM 700 N N . ILE A 1 88 ? 8.468 -7.745 1.101 1.00 76.75 88 ILE A N 1
ATOM 701 C CA . ILE A 1 88 ? 7.634 -7.082 2.127 1.00 76.75 88 ILE A CA 1
ATOM 702 C C . ILE A 1 88 ? 6.199 -6.852 1.619 1.00 76.75 88 ILE A C 1
ATOM 704 O O . ILE A 1 88 ? 5.232 -6.890 2.388 1.00 76.75 88 ILE A O 1
ATOM 708 N N . VAL A 1 89 ? 6.055 -6.624 0.311 1.00 81.19 89 VAL A N 1
ATOM 709 C CA . VAL A 1 89 ? 4.801 -6.213 -0.326 1.00 81.19 89 VAL A CA 1
ATOM 710 C C . VAL A 1 89 ? 4.476 -7.127 -1.504 1.00 81.19 89 VAL A C 1
ATOM 712 O O . VAL A 1 89 ? 5.312 -7.382 -2.365 1.00 81.19 89 VAL A O 1
ATOM 715 N N . SER A 1 90 ? 3.232 -7.592 -1.571 1.00 81.75 90 SER A N 1
ATOM 716 C CA . SER A 1 90 ? 2.692 -8.349 -2.705 1.00 81.75 90 SER A CA 1
ATOM 717 C C . SER A 1 90 ? 1.635 -7.540 -3.457 1.00 81.75 90 SER A C 1
ATOM 719 O O . SER A 1 90 ? 1.008 -6.651 -2.880 1.00 81.75 90 SER A O 1
ATOM 721 N N . VAL A 1 91 ? 1.430 -7.840 -4.742 1.00 79.00 91 VAL A N 1
ATOM 722 C CA . VAL A 1 91 ? 0.379 -7.223 -5.564 1.00 79.00 91 VAL A CA 1
ATOM 723 C C . VAL A 1 91 ? -0.723 -8.251 -5.819 1.00 79.00 91 VAL A C 1
ATOM 725 O O . VAL A 1 91 ? -0.515 -9.218 -6.548 1.00 79.00 91 VAL A O 1
ATOM 728 N N . GLU A 1 92 ? -1.907 -8.044 -5.240 1.00 78.62 92 GLU A N 1
ATOM 729 C CA . GLU A 1 92 ? -3.091 -8.880 -5.464 1.00 78.62 92 GLU A CA 1
ATOM 730 C C . GLU A 1 92 ? -4.226 -8.041 -6.058 1.00 78.62 92 GLU A C 1
ATOM 732 O O . GLU A 1 92 ? -4.698 -7.108 -5.414 1.00 78.62 92 GLU A O 1
ATOM 737 N N . LYS A 1 93 ? -4.711 -8.406 -7.259 1.00 78.12 93 LYS A N 1
ATOM 738 C CA . LYS A 1 93 ? -5.929 -7.841 -7.885 1.00 78.12 93 LYS A CA 1
ATOM 739 C C . LYS A 1 93 ? -6.040 -6.315 -7.708 1.00 78.12 93 LYS A C 1
ATOM 741 O O . LYS A 1 93 ? -7.045 -5.822 -7.203 1.00 78.12 93 LYS A O 1
ATOM 746 N N . ASP A 1 94 ? -4.996 -5.589 -8.111 1.00 80.00 94 ASP A N 1
ATOM 747 C CA . ASP A 1 94 ? -4.901 -4.119 -8.038 1.00 80.00 94 ASP A CA 1
ATOM 748 C C . ASP A 1 94 ? -4.736 -3.509 -6.643 1.00 80.00 94 ASP A C 1
ATOM 750 O O . ASP A 1 94 ? -5.009 -2.323 -6.435 1.00 80.00 94 ASP A O 1
ATOM 754 N N . MET A 1 95 ? -4.284 -4.297 -5.674 1.00 84.19 95 MET A N 1
ATOM 755 C CA . MET A 1 95 ? -3.941 -3.819 -4.344 1.00 84.19 95 MET A CA 1
ATOM 756 C C . MET A 1 95 ? -2.534 -4.253 -3.976 1.00 84.19 95 MET A C 1
ATOM 758 O O . MET A 1 95 ? -2.147 -5.402 -4.184 1.00 84.19 95 MET A O 1
ATOM 762 N N . PHE A 1 96 ? -1.796 -3.342 -3.359 1.00 84.75 96 PHE A N 1
ATOM 763 C CA . PHE A 1 96 ? -0.613 -3.699 -2.604 1.00 84.75 96 PHE A CA 1
ATOM 764 C C . PHE A 1 96 ? -1.035 -4.223 -1.235 1.00 84.75 96 PHE A C 1
ATOM 766 O O . PHE A 1 96 ? -1.821 -3.585 -0.530 1.00 84.75 96 PHE A O 1
ATOM 773 N N . VAL A 1 97 ? -0.520 -5.390 -0.865 1.00 86.12 97 VAL A N 1
ATOM 774 C CA . VAL A 1 97 ? -0.832 -6.085 0.383 1.00 86.12 97 VAL A CA 1
ATOM 775 C C . VAL A 1 97 ? 0.471 -6.357 1.120 1.00 86.12 97 VAL A C 1
ATOM 777 O O . VAL A 1 97 ? 1.389 -6.959 0.555 1.00 86.12 97 VAL A O 1
ATOM 780 N N . LEU A 1 98 ? 0.548 -5.919 2.378 1.00 86.56 98 LEU A N 1
ATOM 781 C CA . LEU A 1 98 ? 1.671 -6.270 3.247 1.00 86.56 98 LEU A CA 1
ATOM 782 C C . LEU A 1 98 ? 1.610 -7.760 3.585 1.00 86.56 98 LEU A C 1
ATOM 784 O O . LEU A 1 98 ? 0.543 -8.270 3.938 1.00 86.56 98 LEU A O 1
ATOM 788 N N . VAL A 1 99 ? 2.751 -8.438 3.473 1.00 83.56 99 VAL A N 1
ATOM 789 C CA . VAL A 1 99 ? 2.905 -9.831 3.915 1.00 83.56 99 VAL A CA 1
ATOM 790 C C . VAL A 1 99 ? 2.785 -9.891 5.444 1.00 83.56 99 VAL A C 1
ATOM 792 O O . VAL A 1 99 ? 3.142 -8.932 6.124 1.00 83.56 99 VAL A O 1
ATOM 795 N N . ASP A 1 100 ? 2.275 -10.995 5.997 1.00 78.38 100 ASP A N 1
ATOM 796 C CA . ASP A 1 100 ? 2.073 -11.148 7.450 1.00 78.38 100 ASP A CA 1
ATOM 797 C C . ASP A 1 100 ? 3.379 -10.941 8.232 1.00 78.38 100 ASP A C 1
ATOM 799 O O . ASP A 1 100 ? 3.413 -10.224 9.232 1.00 78.38 100 ASP A O 1
ATOM 803 N N . ASP A 1 101 ? 4.479 -11.470 7.697 1.00 77.81 101 ASP A N 1
ATOM 804 C CA . ASP A 1 101 ? 5.817 -11.364 8.276 1.00 77.81 101 ASP A CA 1
ATOM 805 C C . ASP A 1 101 ? 6.563 -10.088 7.849 1.00 77.81 101 ASP A C 1
ATOM 807 O O . ASP A 1 101 ? 7.767 -9.977 8.068 1.00 77.81 101 ASP A O 1
ATOM 811 N N . ALA A 1 102 ? 5.884 -9.091 7.262 1.00 75.50 102 ALA A N 1
ATOM 812 C CA . ALA A 1 102 ? 6.511 -7.863 6.754 1.00 75.50 102 ALA A CA 1
ATOM 813 C C . ALA A 1 102 ? 7.432 -7.177 7.779 1.00 75.50 102 ALA A C 1
ATOM 815 O O . ALA A 1 102 ? 8.459 -6.628 7.395 1.00 75.50 102 ALA A O 1
ATOM 816 N N . MET A 1 103 ? 7.104 -7.243 9.075 1.00 72.75 103 MET A N 1
ATOM 817 C CA . MET A 1 103 ? 7.941 -6.695 10.153 1.00 72.75 103 MET A CA 1
ATOM 818 C C . MET A 1 103 ? 9.264 -7.445 10.324 1.00 72.75 103 MET A C 1
ATOM 820 O O . MET A 1 103 ? 10.301 -6.809 10.485 1.00 72.75 103 MET A O 1
ATOM 824 N N . LEU A 1 104 ? 9.236 -8.776 10.227 1.00 72.06 104 LEU A N 1
ATOM 825 C CA . LEU A 1 104 ? 10.427 -9.628 10.279 1.00 72.06 104 LEU A CA 1
ATOM 826 C C . LEU A 1 104 ? 11.279 -9.444 9.016 1.00 72.06 104 LEU A C 1
ATOM 828 O O . LEU A 1 104 ? 12.503 -9.375 9.079 1.00 72.06 104 LEU A O 1
ATOM 832 N N . LEU A 1 105 ? 10.618 -9.266 7.871 1.00 69.69 105 LEU A N 1
ATOM 833 C CA . LEU A 1 105 ? 11.281 -9.055 6.589 1.00 69.69 105 LEU A CA 1
ATOM 834 C C . LEU A 1 105 ? 11.969 -7.689 6.480 1.00 69.69 105 LEU A C 1
ATOM 836 O O . LEU A 1 105 ? 12.899 -7.564 5.694 1.00 69.69 105 LEU A O 1
ATOM 840 N N . ILE A 1 106 ? 11.570 -6.674 7.256 1.00 66.00 106 ILE A N 1
ATOM 841 C CA . ILE A 1 106 ? 12.277 -5.378 7.305 1.00 66.00 106 ILE A CA 1
ATOM 842 C C . ILE A 1 106 ? 13.622 -5.501 8.021 1.00 66.00 106 ILE A C 1
ATOM 844 O O . ILE A 1 106 ? 14.593 -4.885 7.587 1.00 66.00 106 ILE A O 1
ATOM 848 N N . GLU A 1 107 ? 13.692 -6.309 9.081 1.00 61.12 107 GLU A N 1
ATOM 849 C CA . GLU A 1 107 ? 14.939 -6.587 9.805 1.00 61.12 107 GLU A CA 1
ATOM 850 C C . GLU A 1 107 ? 15.936 -7.352 8.916 1.00 61.12 107 GLU A C 1
ATOM 852 O O . GLU A 1 107 ? 17.136 -7.078 8.932 1.00 61.12 107 GLU A O 1
ATOM 857 N N . GLU A 1 108 ? 15.427 -8.232 8.049 1.00 57.59 108 GLU A N 1
ATOM 858 C CA . GLU A 1 108 ? 16.214 -8.962 7.047 1.00 57.59 108 GLU A CA 1
ATOM 859 C C . GLU A 1 108 ? 16.542 -8.115 5.795 1.00 57.59 108 GLU A C 1
ATOM 861 O O . GLU A 1 108 ? 17.593 -8.274 5.170 1.00 57.59 108 GLU A O 1
ATOM 866 N N . ALA A 1 109 ? 15.680 -7.159 5.434 1.00 52.94 109 ALA A N 1
ATOM 867 C CA . ALA A 1 109 ? 15.816 -6.294 4.260 1.00 52.94 109 ALA A CA 1
ATOM 868 C C . ALA A 1 109 ? 16.778 -5.106 4.442 1.00 52.94 109 ALA A C 1
ATOM 870 O O . ALA A 1 109 ? 16.773 -4.193 3.610 1.00 52.94 109 ALA A O 1
ATOM 871 N N . VAL A 1 110 ? 17.669 -5.140 5.439 1.00 53.88 110 VAL A N 1
ATOM 872 C CA . VAL A 1 110 ? 18.787 -4.193 5.581 1.00 53.88 110 VAL A CA 1
ATOM 873 C C . VAL A 1 110 ? 19.998 -4.605 4.711 1.00 53.88 110 VAL A C 1
ATOM 875 O O . VAL A 1 110 ? 21.048 -4.970 5.244 1.00 53.88 110 VAL A O 1
ATOM 878 N N . PRO A 1 111 ? 19.933 -4.502 3.362 1.00 52.25 111 PRO A N 1
ATOM 879 C CA . PRO A 1 111 ? 21.165 -4.307 2.612 1.00 52.25 111 PRO A CA 1
ATOM 880 C C . PRO A 1 111 ? 21.027 -3.206 1.551 1.00 52.25 111 PRO A C 1
ATOM 882 O O . PRO A 1 111 ? 21.417 -3.414 0.411 1.00 52.25 111 PRO A O 1
ATOM 885 N N . ILE A 1 112 ? 20.547 -2.002 1.895 1.00 54.44 112 ILE A N 1
ATOM 886 C CA . ILE A 1 112 ? 20.910 -0.822 1.072 1.00 54.44 112 ILE A CA 1
ATOM 887 C C . ILE A 1 112 ? 22.433 -0.583 1.175 1.00 54.44 112 ILE A C 1
ATOM 889 O O . ILE A 1 112 ? 23.075 -0.181 0.213 1.00 54.44 112 ILE A O 1
ATOM 893 N N . ASN A 1 113 ? 23.038 -0.937 2.318 1.00 46.31 113 ASN A N 1
ATOM 894 C CA . ASN A 1 113 ? 24.453 -0.693 2.616 1.00 46.31 113 ASN A CA 1
ATOM 895 C C . ASN A 1 113 ? 25.395 -1.869 2.289 1.00 46.31 113 ASN A C 1
ATOM 897 O O . ASN A 1 113 ? 26.596 -1.750 2.514 1.00 46.31 113 ASN A O 1
ATOM 901 N N . ARG A 1 114 ? 24.885 -3.016 1.810 1.00 45.56 114 ARG A N 1
ATOM 902 C CA . ARG A 1 114 ? 25.681 -4.249 1.612 1.00 45.56 114 ARG A CA 1
ATOM 903 C C . ARG A 1 114 ? 25.942 -4.586 0.143 1.00 45.56 114 ARG A C 1
ATOM 905 O O . ARG A 1 114 ? 26.231 -5.733 -0.186 1.00 45.56 114 ARG A O 1
ATOM 912 N N . LEU A 1 115 ? 25.810 -3.596 -0.735 1.00 49.91 115 LEU A N 1
ATOM 913 C CA . LEU A 1 115 ? 26.113 -3.743 -2.150 1.00 49.91 115 LEU A CA 1
ATOM 914 C C . LEU A 1 115 ? 27.636 -3.711 -2.336 1.00 49.91 115 LEU A C 1
ATOM 916 O O . LEU A 1 115 ? 28.225 -2.647 -2.516 1.00 49.91 115 LEU A O 1
ATOM 920 N N . GLU A 1 116 ? 28.292 -4.864 -2.206 1.00 49.75 116 GLU A N 1
ATOM 921 C CA . GLU A 1 116 ? 29.726 -4.951 -2.476 1.00 49.75 116 GLU A CA 1
ATOM 922 C C . GLU A 1 116 ? 30.012 -4.605 -3.940 1.00 49.75 116 GLU A C 1
ATOM 924 O O . GLU A 1 116 ? 29.456 -5.187 -4.874 1.00 49.75 116 GLU A O 1
ATOM 929 N N . VAL A 1 117 ? 30.890 -3.615 -4.105 1.00 51.81 117 VAL A N 1
ATOM 930 C CA . VAL A 1 117 ? 31.386 -3.106 -5.379 1.00 51.81 117 VAL A CA 1
ATOM 931 C C . VAL A 1 117 ? 32.080 -4.240 -6.126 1.00 51.81 117 VAL A C 1
ATOM 933 O O . VAL A 1 117 ? 33.185 -4.651 -5.778 1.00 51.81 117 VAL A O 1
ATOM 936 N N . GLY A 1 118 ? 31.448 -4.726 -7.187 1.00 53.47 118 GLY A N 1
ATOM 937 C CA . GLY A 1 118 ? 32.080 -5.625 -8.136 1.00 53.47 118 GLY A CA 1
ATOM 938 C C . GLY A 1 118 ? 31.455 -5.502 -9.522 1.00 53.47 118 GLY A C 1
ATOM 939 O O . GLY A 1 118 ? 30.244 -5.368 -9.623 1.00 53.47 118 GLY A O 1
ATOM 940 N N . ASP A 1 119 ? 32.319 -5.629 -10.538 1.00 53.56 119 ASP A N 1
ATOM 941 C CA . ASP A 1 119 ? 32.157 -5.809 -12.001 1.00 53.56 119 ASP A CA 1
ATOM 942 C C . ASP A 1 119 ? 30.921 -5.220 -12.711 1.00 53.56 119 ASP A C 1
ATOM 944 O O . ASP A 1 119 ? 29.774 -5.569 -12.435 1.00 53.56 119 ASP A O 1
ATOM 948 N N . VAL A 1 120 ? 31.203 -4.390 -13.716 1.00 52.97 120 VAL A N 1
ATOM 949 C CA . VAL A 1 120 ? 30.629 -3.040 -13.897 1.00 52.97 120 VAL A CA 1
ATOM 950 C C . VAL A 1 120 ? 29.555 -2.945 -15.002 1.00 52.97 120 VAL A C 1
ATOM 952 O O . VAL A 1 120 ? 29.000 -1.874 -15.223 1.00 52.97 120 VAL A O 1
ATOM 955 N N . GLY A 1 121 ? 29.211 -4.038 -15.689 1.00 54.53 121 GLY A N 1
ATOM 956 C CA . GLY A 1 121 ? 28.284 -4.005 -16.836 1.00 54.53 121 GLY A CA 1
ATOM 957 C C . GLY A 1 121 ? 26.841 -4.399 -16.505 1.00 54.53 121 GLY A C 1
ATOM 958 O O . GLY A 1 121 ? 26.010 -3.563 -16.169 1.00 54.53 121 GLY A O 1
ATOM 959 N N . GLU A 1 122 ? 26.544 -5.697 -16.584 1.00 50.06 122 GLU A N 1
ATOM 960 C CA . GLU A 1 122 ? 25.180 -6.252 -16.473 1.00 50.06 122 GLU A CA 1
ATOM 961 C C . GLU A 1 122 ? 24.629 -6.294 -15.041 1.00 50.06 122 GLU A C 1
ATOM 963 O O . GLU A 1 122 ? 23.416 -6.340 -14.824 1.00 50.06 122 GLU A O 1
ATOM 968 N N . ARG A 1 123 ? 25.509 -6.266 -14.032 1.00 55.38 123 ARG A N 1
ATOM 969 C CA . ARG A 1 123 ? 25.087 -6.260 -12.626 1.00 55.38 123 ARG A CA 1
ATOM 970 C C . ARG A 1 123 ? 24.346 -4.983 -12.263 1.00 55.38 123 ARG A C 1
ATOM 972 O O . ARG A 1 123 ? 23.425 -5.027 -11.458 1.00 55.38 123 ARG A O 1
ATOM 979 N N . ASN A 1 124 ? 24.705 -3.859 -12.871 1.00 61.47 124 ASN A N 1
ATOM 980 C CA . ASN A 1 124 ? 24.197 -2.560 -12.450 1.00 61.47 124 ASN A CA 1
ATOM 981 C C . ASN A 1 124 ? 22.707 -2.378 -12.751 1.00 61.47 124 ASN A C 1
ATOM 983 O O . ASN A 1 124 ? 22.009 -1.813 -11.918 1.00 61.47 124 ASN A O 1
ATOM 987 N N . GLU A 1 125 ? 22.190 -2.894 -13.868 1.00 67.69 125 GLU A N 1
ATOM 988 C CA . GLU A 1 125 ? 20.761 -2.771 -14.200 1.00 67.69 125 GLU A CA 1
ATOM 989 C C . GLU A 1 125 ? 19.876 -3.637 -13.296 1.00 67.69 125 GLU A C 1
ATOM 991 O O . GLU A 1 125 ? 18.850 -3.170 -12.792 1.00 67.69 125 GLU A O 1
ATOM 996 N N . LYS A 1 126 ? 20.302 -4.877 -13.018 1.00 71.62 126 LYS A N 1
ATOM 997 C CA . LYS A 1 126 ? 19.611 -5.781 -12.081 1.00 71.62 126 LYS A CA 1
ATOM 998 C C . LYS A 1 126 ? 19.624 -5.219 -10.663 1.00 71.62 126 LYS A C 1
ATOM 1000 O O . LYS A 1 126 ? 18.583 -5.162 -10.016 1.00 71.62 126 LYS A O 1
ATOM 1005 N N . LEU A 1 127 ? 20.771 -4.708 -10.217 1.00 75.50 127 LEU A N 1
ATOM 1006 C CA . LEU A 1 127 ? 20.896 -4.050 -8.918 1.00 75.50 127 LEU A CA 1
ATOM 1007 C C . LEU A 1 127 ? 20.055 -2.776 -8.837 1.00 75.50 127 LEU A C 1
ATOM 1009 O O . LEU A 1 127 ? 19.388 -2.557 -7.831 1.00 75.50 127 LEU A O 1
ATOM 1013 N N . LEU A 1 128 ? 20.043 -1.955 -9.888 1.00 74.38 128 LEU A N 1
ATOM 1014 C CA . LEU A 1 128 ? 19.225 -0.746 -9.937 1.00 74.38 128 LEU A CA 1
ATOM 1015 C C . LEU A 1 128 ? 17.735 -1.088 -9.865 1.00 74.38 128 LEU A C 1
ATOM 1017 O O . LEU A 1 128 ? 16.996 -0.435 -9.134 1.00 74.38 128 LEU A O 1
ATOM 1021 N N . THR A 1 129 ? 17.314 -2.145 -10.558 1.00 74.38 129 THR A N 1
ATOM 1022 C CA . THR A 1 129 ? 15.941 -2.663 -10.519 1.00 74.38 129 THR A CA 1
ATOM 1023 C C . THR A 1 129 ? 15.578 -3.196 -9.132 1.00 74.38 129 THR A C 1
ATOM 1025 O O . THR A 1 129 ? 14.502 -2.893 -8.622 1.00 74.38 129 THR A O 1
ATOM 1028 N N . ASP A 1 130 ? 16.481 -3.920 -8.470 1.00 75.69 130 ASP A N 1
ATOM 1029 C CA . ASP A 1 130 ? 16.271 -4.416 -7.107 1.00 75.69 130 ASP A CA 1
ATOM 1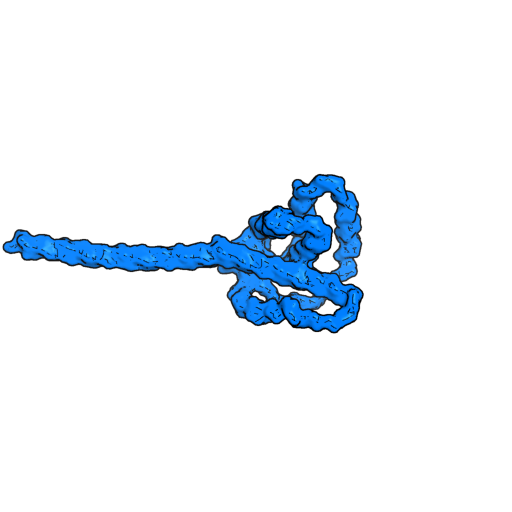030 C C . ASP A 1 130 ? 16.220 -3.296 -6.067 1.00 75.69 130 ASP A C 1
ATOM 1032 O O . ASP A 1 130 ? 15.381 -3.316 -5.162 1.00 75.69 130 ASP A O 1
ATOM 1036 N N . VAL A 1 131 ? 17.097 -2.301 -6.197 1.00 75.44 131 VAL A N 1
ATOM 1037 C CA . VAL A 1 131 ? 17.092 -1.102 -5.354 1.00 75.44 131 VAL A CA 1
ATOM 1038 C C . VAL A 1 131 ? 15.810 -0.306 -5.593 1.00 75.44 131 VAL A C 1
ATOM 1040 O O . VAL A 1 131 ? 15.192 0.137 -4.625 1.00 75.44 131 VAL A O 1
ATOM 1043 N N . ALA A 1 132 ? 15.355 -0.186 -6.843 1.00 79.38 132 ALA A N 1
ATOM 1044 C CA . ALA A 1 132 ? 14.087 0.453 -7.187 1.00 79.38 132 ALA A CA 1
ATOM 1045 C C . ALA A 1 132 ? 12.883 -0.272 -6.600 1.00 79.38 132 ALA A C 1
ATOM 1047 O O . ALA A 1 132 ? 12.021 0.354 -5.977 1.00 79.38 132 ALA A O 1
ATOM 1048 N N . ARG A 1 133 ? 12.846 -1.598 -6.737 1.00 81.94 133 ARG A N 1
ATOM 1049 C CA . ARG A 1 133 ? 11.817 -2.444 -6.138 1.00 81.94 133 ARG A CA 1
ATOM 1050 C C . ARG A 1 133 ? 11.786 -2.261 -4.622 1.00 81.94 133 ARG A C 1
ATOM 1052 O O . ARG A 1 133 ? 10.727 -1.959 -4.082 1.00 81.94 133 ARG A O 1
ATOM 1059 N N . ARG A 1 134 ? 12.930 -2.374 -3.935 1.00 79.12 134 ARG A N 1
ATOM 1060 C CA . ARG A 1 134 ? 13.015 -2.195 -2.472 1.00 79.12 134 ARG A CA 1
ATOM 1061 C C . ARG A 1 134 ? 12.607 -0.790 -2.033 1.00 79.12 134 ARG A C 1
ATOM 1063 O O . ARG A 1 134 ? 11.888 -0.651 -1.050 1.00 79.12 134 ARG A O 1
ATOM 1070 N N . ALA A 1 135 ? 13.025 0.247 -2.758 1.00 81.94 135 ALA A N 1
ATOM 1071 C CA . ALA A 1 135 ? 12.625 1.622 -2.465 1.00 81.94 135 ALA A CA 1
ATOM 1072 C C . ALA A 1 135 ? 11.098 1.786 -2.530 1.00 81.94 135 ALA A C 1
ATOM 1074 O O . ALA A 1 135 ? 10.503 2.413 -1.652 1.00 81.94 135 ALA A O 1
ATOM 1075 N N . LEU A 1 136 ? 10.451 1.172 -3.524 1.00 84.44 136 LEU A N 1
ATOM 1076 C CA . LEU A 1 136 ? 8.995 1.173 -3.650 1.00 84.44 136 LEU A CA 1
ATOM 1077 C C . LEU A 1 136 ? 8.304 0.297 -2.597 1.00 84.44 136 LEU A C 1
ATOM 1079 O O . LEU A 1 136 ? 7.272 0.704 -2.075 1.00 84.44 136 LEU A O 1
ATOM 1083 N N . GLU A 1 137 ? 8.862 -0.859 -2.231 1.00 84.56 137 GLU A N 1
ATOM 1084 C CA . GLU A 1 137 ? 8.350 -1.686 -1.124 1.00 84.56 137 GLU A CA 1
ATOM 1085 C C . GLU A 1 137 ? 8.328 -0.899 0.192 1.00 84.56 137 GLU A C 1
ATOM 1087 O O . GLU A 1 137 ? 7.313 -0.893 0.889 1.00 84.56 137 GLU A O 1
ATOM 1092 N N . VAL A 1 138 ? 9.414 -0.183 0.499 1.00 83.38 138 VAL A N 1
ATOM 1093 C CA . VAL A 1 138 ? 9.512 0.685 1.683 1.00 83.38 138 VAL A CA 1
ATOM 1094 C C . VAL A 1 138 ? 8.517 1.840 1.600 1.00 83.38 138 VAL A C 1
ATOM 1096 O O . VAL A 1 138 ? 7.845 2.137 2.583 1.00 83.38 138 VAL A O 1
ATOM 1099 N N . PHE A 1 139 ? 8.367 2.460 0.429 1.00 86.00 139 PHE A N 1
ATOM 1100 C CA . PHE A 1 139 ? 7.388 3.529 0.228 1.00 86.00 139 PHE A CA 1
ATOM 1101 C C . PHE A 1 139 ? 5.946 3.052 0.459 1.00 86.00 139 PHE A C 1
ATOM 1103 O O . PHE A 1 139 ? 5.156 3.719 1.127 1.00 86.00 139 PHE A O 1
ATOM 1110 N N . VAL A 1 140 ? 5.587 1.886 -0.081 1.00 88.62 140 VAL A N 1
ATOM 1111 C CA . VAL A 1 140 ? 4.254 1.297 0.094 1.00 88.62 140 VAL A CA 1
ATOM 1112 C C . VAL A 1 140 ? 4.009 0.914 1.549 1.00 88.62 140 VAL A C 1
ATOM 1114 O O . VAL A 1 140 ? 2.920 1.162 2.072 1.00 88.62 140 VAL A O 1
ATOM 1117 N N . LEU A 1 141 ? 5.015 0.339 2.208 1.00 87.19 141 LEU A N 1
ATOM 1118 C CA . LEU A 1 141 ? 4.976 0.034 3.631 1.00 87.19 141 LEU A CA 1
ATOM 1119 C C . LEU A 1 141 ? 4.711 1.290 4.462 1.00 87.19 141 LEU A C 1
ATOM 1121 O O . LEU A 1 141 ? 3.770 1.283 5.253 1.00 87.19 141 LEU A O 1
ATOM 1125 N N . ASP A 1 142 ? 5.494 2.351 4.261 1.00 86.56 142 ASP A N 1
ATOM 1126 C CA . ASP A 1 142 ? 5.336 3.629 4.963 1.00 86.56 142 ASP A CA 1
ATOM 1127 C C . ASP A 1 142 ? 3.922 4.192 4.769 1.00 86.56 142 ASP A C 1
ATOM 1129 O O . ASP A 1 142 ? 3.219 4.505 5.734 1.00 86.56 142 ASP A O 1
ATOM 1133 N N . HIS A 1 143 ? 3.441 4.192 3.523 1.00 89.69 143 HIS A N 1
ATOM 1134 C CA . HIS A 1 143 ? 2.101 4.662 3.202 1.00 89.69 143 HIS A CA 1
ATOM 1135 C C . HIS A 1 143 ? 1.005 3.873 3.930 1.00 89.69 143 HIS A C 1
ATOM 1137 O O . HIS A 1 143 ? 0.097 4.471 4.516 1.00 89.69 143 HIS A O 1
ATOM 1143 N N . ILE A 1 144 ? 1.056 2.539 3.887 1.00 89.12 144 ILE A N 1
ATOM 1144 C CA . ILE A 1 144 ? 0.055 1.682 4.537 1.00 89.12 144 ILE A CA 1
ATOM 1145 C C . ILE A 1 144 ? 0.151 1.816 6.060 1.00 89.12 144 ILE A C 1
ATOM 1147 O O . ILE A 1 144 ? -0.878 1.862 6.743 1.00 89.12 144 ILE A O 1
ATOM 1151 N N . PHE A 1 145 ? 1.367 1.902 6.597 1.00 87.75 145 PHE A N 1
ATOM 1152 C CA . PHE A 1 145 ? 1.598 2.046 8.024 1.00 87.75 145 PHE A CA 1
ATOM 1153 C C . PHE A 1 145 ? 0.985 3.344 8.549 1.00 87.75 145 PHE A C 1
ATOM 1155 O O . PHE A 1 145 ? 0.116 3.290 9.421 1.00 87.75 145 PHE A O 1
ATOM 1162 N N . TYR A 1 146 ? 1.345 4.485 7.963 1.00 86.44 146 TYR A N 1
ATOM 1163 C CA . TYR A 1 146 ? 0.892 5.791 8.438 1.00 86.44 146 TYR A CA 1
ATOM 1164 C C . TYR A 1 146 ? -0.613 6.005 8.229 1.00 86.44 146 TYR A C 1
ATOM 1166 O O . TYR A 1 146 ? -1.312 6.493 9.116 1.00 86.44 146 TYR A O 1
ATOM 1174 N N . ASN A 1 147 ? -1.151 5.610 7.069 1.00 88.50 147 ASN A N 1
ATOM 1175 C CA . ASN A 1 147 ? -2.527 5.961 6.697 1.00 88.50 147 ASN A CA 1
ATOM 1176 C C . ASN A 1 147 ? -3.582 4.929 7.111 1.00 88.50 147 ASN A C 1
ATOM 1178 O O . ASN A 1 147 ? -4.769 5.254 7.123 1.00 88.50 147 ASN A O 1
ATOM 1182 N N . LYS A 1 148 ? -3.192 3.686 7.422 1.00 89.94 148 LYS A N 1
ATOM 1183 C CA . LYS A 1 148 ? -4.134 2.639 7.856 1.00 89.94 148 LYS A CA 1
ATOM 1184 C C . LYS A 1 148 ? -3.830 2.160 9.263 1.00 89.94 148 LYS A C 1
ATOM 1186 O O . LYS A 1 148 ? -4.695 2.231 10.131 1.00 89.94 148 LYS A O 1
ATOM 1191 N N . ILE A 1 149 ? -2.618 1.649 9.475 1.00 87.69 149 ILE A N 1
ATOM 1192 C CA . ILE A 1 149 ? -2.270 0.927 10.705 1.00 87.69 149 ILE A CA 1
ATOM 1193 C C . ILE A 1 149 ? -2.198 1.896 11.885 1.00 87.69 149 ILE A C 1
ATOM 1195 O O . ILE A 1 149 ? -2.842 1.667 12.907 1.00 87.69 149 ILE A O 1
ATOM 1199 N N . GLU A 1 150 ? -1.467 2.999 11.738 1.00 88.88 150 GLU A N 1
ATOM 1200 C CA . GLU A 1 150 ? -1.291 3.988 12.798 1.00 88.88 150 GLU A CA 1
ATOM 1201 C C . GLU A 1 150 ? -2.610 4.689 13.149 1.00 88.88 150 GLU A C 1
ATOM 1203 O O . GLU A 1 150 ? -2.905 4.896 14.328 1.00 88.88 150 GLU A O 1
ATOM 1208 N N . VAL A 1 151 ? -3.432 5.003 12.142 1.00 91.00 151 VAL A N 1
ATOM 1209 C CA . VAL A 1 151 ? -4.770 5.580 12.345 1.00 91.00 151 VAL A CA 1
ATOM 1210 C C . VAL A 1 151 ? -5.644 4.626 13.160 1.00 91.00 151 VAL A C 1
ATOM 1212 O O . VAL A 1 151 ? -6.121 5.008 14.228 1.00 91.00 151 VAL A O 1
ATOM 1215 N N . ALA A 1 152 ? -5.775 3.368 12.727 1.00 91.75 152 ALA A N 1
ATOM 1216 C CA . ALA A 1 152 ? -6.576 2.367 13.432 1.00 91.75 152 ALA A CA 1
ATOM 1217 C C . ALA A 1 152 ? -6.064 2.111 14.861 1.00 91.75 152 ALA A C 1
ATOM 1219 O O . ALA A 1 152 ? -6.851 1.941 15.793 1.00 91.75 152 ALA A O 1
ATOM 1220 N N . TYR A 1 153 ? -4.743 2.124 15.063 1.00 92.31 153 TYR A N 1
ATOM 1221 C CA . TYR A 1 153 ? -4.133 1.992 16.385 1.00 92.31 153 TYR A CA 1
ATOM 1222 C C . TYR A 1 153 ? -4.504 3.156 17.315 1.00 92.31 153 TYR A C 1
ATOM 1224 O O . TYR A 1 153 ? -4.928 2.934 18.454 1.00 92.31 153 TYR A O 1
ATOM 1232 N N . LYS A 1 154 ? -4.396 4.400 16.831 1.00 93.62 154 LYS A N 1
ATOM 1233 C CA . LYS A 1 154 ? -4.787 5.597 17.594 1.00 93.62 154 LYS A CA 1
ATOM 1234 C C . LYS A 1 154 ? -6.277 5.582 17.934 1.00 93.62 154 LYS A C 1
ATOM 1236 O O . LYS A 1 154 ? -6.639 5.889 19.071 1.00 93.62 154 LYS A O 1
ATOM 1241 N N . GLU A 1 155 ? -7.127 5.179 16.993 1.00 94.88 155 GLU A N 1
ATOM 1242 C CA . GLU A 1 155 ? -8.571 5.027 17.205 1.00 94.88 155 GLU A CA 1
ATOM 1243 C C . GLU A 1 155 ? -8.889 3.965 18.262 1.00 94.88 155 GLU A C 1
ATOM 1245 O O . GLU A 1 155 ? -9.671 4.226 19.176 1.00 94.88 155 GLU A O 1
ATOM 1250 N N . ALA A 1 156 ? -8.235 2.802 18.212 1.00 94.44 156 ALA A N 1
ATOM 1251 C CA . ALA A 1 156 ? -8.426 1.740 19.198 1.00 94.44 156 ALA A CA 1
ATOM 1252 C C . ALA A 1 156 ? -8.031 2.187 20.617 1.00 94.44 156 ALA A C 1
ATOM 1254 O O . ALA A 1 156 ? -8.734 1.891 21.588 1.00 94.44 156 ALA A O 1
ATOM 1255 N N . ILE A 1 157 ? -6.935 2.943 20.751 1.00 96.12 157 ILE A N 1
ATOM 1256 C CA . ILE A 1 157 ? -6.535 3.539 22.034 1.00 96.12 157 ILE A CA 1
ATOM 1257 C C . ILE A 1 157 ? -7.583 4.541 22.521 1.00 96.12 157 ILE A C 1
ATOM 1259 O O . ILE A 1 157 ? -7.957 4.515 23.698 1.00 96.12 157 ILE A O 1
ATOM 1263 N N . ALA A 1 158 ? -8.048 5.428 21.639 1.00 95.81 158 ALA A N 1
ATOM 1264 C CA . ALA A 1 158 ? -9.049 6.433 21.979 1.00 95.81 158 ALA A CA 1
ATOM 1265 C C . ALA A 1 158 ? -10.363 5.780 22.435 1.00 95.81 158 ALA A C 1
ATOM 1267 O O . ALA A 1 158 ? -10.918 6.169 23.466 1.00 95.81 158 ALA A O 1
ATOM 1268 N N . LEU A 1 159 ? -10.803 4.733 21.734 1.00 96.31 159 LEU A N 1
ATOM 1269 C CA . LEU A 1 159 ? -12.006 3.973 22.053 1.00 96.31 159 LEU A CA 1
ATOM 1270 C C . LEU A 1 159 ? -11.889 3.274 23.412 1.00 96.31 159 LEU A C 1
ATOM 1272 O O . LEU A 1 159 ? -12.752 3.458 24.268 1.00 96.31 159 LEU A O 1
ATOM 1276 N N . LYS A 1 160 ? -10.773 2.582 23.676 1.00 95.94 160 LYS A N 1
ATOM 1277 C CA . LYS A 1 160 ? -10.512 1.946 24.980 1.00 95.94 160 LYS A CA 1
ATOM 1278 C C . LYS A 1 160 ? -10.545 2.954 26.132 1.00 95.94 160 LYS A C 1
ATOM 1280 O O . LYS A 1 160 ? -11.045 2.660 27.217 1.00 95.94 160 LYS A O 1
ATOM 1285 N N . ARG A 1 161 ? -10.022 4.163 25.907 1.00 96.12 161 ARG A N 1
ATOM 1286 C CA . ARG A 1 161 ? -10.068 5.243 26.899 1.00 96.12 161 ARG A CA 1
ATOM 1287 C C . ARG A 1 161 ? -11.495 5.739 27.133 1.00 96.12 161 ARG A C 1
ATOM 1289 O O . ARG A 1 161 ? -11.862 5.999 28.276 1.00 96.12 161 ARG A O 1
ATOM 1296 N N . GLN A 1 162 ? -12.291 5.872 26.077 1.00 95.19 162 GLN A N 1
ATOM 1297 C CA . GLN A 1 162 ? -13.685 6.300 26.175 1.00 95.19 162 GLN A CA 1
ATOM 1298 C C . GLN A 1 162 ? -14.549 5.275 26.923 1.00 95.19 162 GLN A C 1
ATOM 1300 O O . GLN A 1 162 ? -15.336 5.663 27.785 1.00 95.19 162 GLN A O 1
ATOM 1305 N N . GLU A 1 163 ? -14.375 3.981 26.656 1.00 95.19 163 GLU A N 1
ATOM 1306 C CA . GLU A 1 163 ? -15.088 2.906 27.361 1.00 95.19 163 GLU A CA 1
ATOM 1307 C C . GLU A 1 163 ? -14.813 2.920 28.869 1.00 95.19 163 GLU A C 1
ATOM 1309 O O . GLU A 1 163 ? -15.736 2.784 29.676 1.00 95.19 163 GLU A O 1
ATOM 1314 N N . GLU A 1 164 ? -13.560 3.155 29.266 1.00 94.75 164 GLU A N 1
ATOM 1315 C CA . GLU A 1 164 ? -13.186 3.253 30.677 1.00 94.75 164 GLU A CA 1
ATOM 1316 C C . GLU A 1 164 ? -13.830 4.474 31.356 1.00 94.75 164 GLU A C 1
ATOM 1318 O O . GLU A 1 164 ? -14.355 4.362 32.466 1.00 94.75 164 GLU A O 1
ATOM 1323 N N . LEU A 1 165 ? -13.882 5.624 30.674 1.00 94.94 165 LEU A N 1
ATOM 1324 C CA . LEU A 1 165 ? -14.570 6.817 31.183 1.00 94.94 165 LEU A CA 1
ATOM 1325 C C . LEU A 1 165 ? -16.072 6.568 31.379 1.00 94.94 165 LEU A C 1
ATOM 1327 O O . LEU A 1 165 ? -16.617 6.896 32.436 1.00 94.94 165 LEU A O 1
ATOM 1331 N N . ILE A 1 166 ? -16.730 5.930 30.406 1.00 95.69 166 ILE A N 1
ATOM 1332 C CA . ILE A 1 166 ? -18.154 5.569 30.493 1.00 95.69 166 ILE A CA 1
ATOM 1333 C C . ILE A 1 166 ? -18.390 4.619 31.672 1.00 95.69 166 ILE A C 1
ATOM 1335 O O . ILE A 1 166 ? -19.329 4.806 32.452 1.00 95.69 166 ILE A O 1
ATOM 1339 N N . ARG A 1 167 ? -17.522 3.616 31.850 1.00 93.62 167 ARG A N 1
ATOM 1340 C CA . ARG A 1 167 ? -17.620 2.653 32.954 1.00 93.62 167 ARG A CA 1
ATOM 1341 C C . ARG A 1 167 ? -17.489 3.332 34.319 1.00 93.62 167 ARG A C 1
ATOM 1343 O O . ARG A 1 167 ? -18.260 3.034 35.236 1.00 93.62 167 ARG A O 1
ATOM 1350 N N . GLN A 1 168 ? -16.551 4.267 34.458 1.00 91.62 168 GLN A N 1
ATOM 1351 C CA . GLN A 1 168 ? -16.363 5.045 35.686 1.00 91.62 168 GLN A CA 1
ATOM 1352 C C . GLN A 1 168 ? -17.556 5.962 35.984 1.00 91.62 168 GLN A C 1
ATOM 1354 O O . GLN A 1 168 ? -17.996 6.059 37.139 1.00 91.62 168 GLN A O 1
ATOM 1359 N N . GLU A 1 169 ? -18.118 6.602 34.957 1.00 89.69 169 GLU A N 1
ATOM 1360 C CA . GLU A 1 169 ? -19.299 7.450 35.101 1.00 89.69 169 GLU A CA 1
ATOM 1361 C C . GLU A 1 169 ? -20.533 6.633 35.506 1.00 89.69 169 GLU A C 1
ATOM 1363 O O . GLU A 1 169 ? -21.228 7.004 36.455 1.00 89.69 169 GLU A O 1
ATOM 1368 N N . ALA A 1 170 ? -20.774 5.486 34.865 1.00 90.38 170 ALA A N 1
ATOM 1369 C CA . ALA A 1 170 ? -21.886 4.594 35.191 1.00 90.38 170 ALA A CA 1
ATOM 1370 C C . ALA A 1 170 ? -21.839 4.140 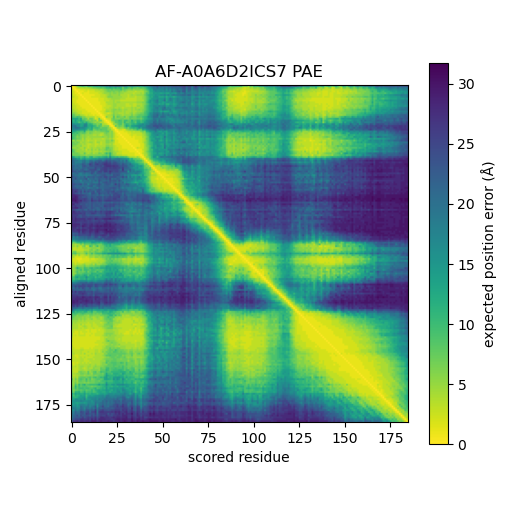36.661 1.00 90.38 170 ALA A C 1
ATOM 1372 O O . ALA A 1 170 ? -22.843 4.224 37.377 1.00 90.38 170 ALA A O 1
ATOM 1373 N N . ASN A 1 171 ? -20.656 3.750 37.148 1.00 90.56 171 ASN A N 1
ATOM 1374 C CA . ASN A 1 171 ? -20.440 3.377 38.548 1.00 90.56 171 ASN A CA 1
ATOM 1375 C C . ASN A 1 171 ? -20.704 4.551 39.504 1.00 90.56 171 ASN A C 1
ATOM 1377 O O . ASN A 1 171 ? -21.369 4.398 40.536 1.00 90.56 171 ASN A O 1
ATOM 1381 N N . SER A 1 172 ? -20.223 5.744 39.151 1.00 86.75 172 SER A N 1
ATOM 1382 C CA . SER A 1 172 ? -20.425 6.967 39.936 1.00 86.75 172 SER A CA 1
ATOM 1383 C C . SER A 1 172 ? -21.898 7.375 39.989 1.00 86.75 172 SER A C 1
ATOM 1385 O O . SER A 1 172 ? -22.415 7.712 41.058 1.00 86.75 172 SER A O 1
ATOM 1387 N N . ASN A 1 173 ? -22.603 7.293 38.862 1.00 83.62 173 ASN A N 1
ATOM 1388 C CA . ASN A 1 173 ? -24.029 7.580 38.768 1.00 83.62 173 ASN A CA 1
ATOM 1389 C C . ASN A 1 173 ? -24.860 6.565 39.556 1.00 83.62 173 ASN A C 1
ATOM 1391 O O . ASN A 1 173 ? -25.770 6.970 40.282 1.00 83.62 173 ASN A O 1
ATOM 1395 N N . ASN A 1 174 ? -24.515 5.276 39.516 1.00 80.00 174 ASN A N 1
ATOM 1396 C CA . ASN A 1 174 ? -25.198 4.270 40.327 1.00 80.00 174 ASN A CA 1
ATOM 1397 C C . ASN A 1 174 ? -25.019 4.546 41.834 1.00 80.00 174 ASN A C 1
ATOM 1399 O O . ASN A 1 174 ? -25.991 4.579 42.588 1.00 80.00 174 ASN A O 1
ATOM 1403 N N . LYS A 1 175 ? -23.801 4.904 42.266 1.00 79.38 175 LYS A N 1
ATOM 1404 C CA . LYS A 1 175 ? -23.511 5.308 43.656 1.00 79.38 175 LYS A CA 1
ATOM 1405 C C . LYS A 1 175 ? -24.256 6.580 44.086 1.00 79.38 175 LYS A C 1
ATOM 1407 O O . LYS A 1 175 ? -24.600 6.732 45.257 1.00 79.38 175 LYS A O 1
ATOM 1412 N N . ARG A 1 176 ? -24.508 7.519 43.167 1.00 76.00 176 ARG A N 1
ATOM 1413 C CA . ARG A 1 176 ? -25.338 8.712 43.431 1.00 76.00 176 ARG A CA 1
ATOM 1414 C C . ARG A 1 176 ? -26.816 8.353 43.591 1.00 76.00 176 ARG A C 1
ATOM 1416 O O . ARG A 1 176 ? -27.475 8.927 44.456 1.00 76.00 176 ARG A O 1
ATOM 1423 N N . ARG A 1 177 ? -27.331 7.408 42.796 1.00 71.62 177 ARG A N 1
ATOM 1424 C CA . ARG A 1 177 ? -28.725 6.936 42.887 1.00 71.62 177 ARG A CA 1
ATOM 1425 C C . ARG A 1 177 ? -28.990 6.217 44.210 1.00 71.62 177 ARG A C 1
ATOM 1427 O O . ARG A 1 177 ? -29.954 6.567 44.885 1.00 71.62 177 ARG A O 1
ATOM 1434 N N . THR A 1 178 ? -28.103 5.315 44.632 1.00 70.88 178 THR A N 1
ATOM 1435 C CA . THR A 1 178 ? -28.249 4.586 45.907 1.00 70.88 178 THR A CA 1
ATOM 1436 C C . THR A 1 178 ? -28.167 5.500 47.132 1.00 70.88 178 THR A C 1
ATOM 1438 O O . THR A 1 178 ? -28.936 5.342 48.072 1.00 70.88 178 THR A O 1
ATOM 1441 N N . LYS A 1 179 ? -27.305 6.527 47.115 1.00 67.62 179 LYS A N 1
ATOM 1442 C CA . LYS A 1 179 ? -27.242 7.530 48.198 1.00 67.62 179 LYS A CA 1
ATOM 1443 C C . LYS A 1 179 ? -28.490 8.413 48.299 1.00 67.62 179 LYS A C 1
ATOM 1445 O O . LYS A 1 179 ? -28.779 8.923 49.378 1.00 67.62 179 LYS A O 1
ATOM 1450 N N . LYS A 1 180 ? -29.200 8.651 47.189 1.00 64.38 180 LYS A N 1
ATOM 1451 C CA . LYS A 1 180 ? -30.459 9.415 47.188 1.00 64.38 180 LYS A CA 1
ATOM 1452 C C . LYS A 1 180 ? -31.609 8.592 47.769 1.00 64.38 180 LYS A C 1
ATOM 1454 O O . LYS A 1 180 ? -32.374 9.128 48.562 1.00 64.38 180 LYS A O 1
ATOM 1459 N N . SER A 1 181 ? -31.705 7.300 47.445 1.00 59.38 181 SER A N 1
ATOM 1460 C CA . SER A 1 181 ? -32.777 6.444 47.974 1.00 59.38 181 SER A CA 1
ATOM 1461 C C . SER A 1 181 ? -32.679 6.242 49.488 1.00 59.38 181 SER A C 1
ATOM 1463 O O . SER A 1 181 ? -33.701 6.264 50.156 1.00 59.38 181 SER A O 1
ATOM 1465 N N . THR A 1 182 ? -31.473 6.144 50.054 1.00 59.62 182 THR A N 1
ATOM 1466 C CA . THR A 1 182 ? -31.275 5.970 51.508 1.00 59.62 182 THR A CA 1
ATOM 1467 C C . THR A 1 182 ? -31.481 7.239 52.338 1.00 59.62 182 THR A C 1
ATOM 1469 O O . THR A 1 182 ? -31.449 7.168 53.557 1.00 59.62 182 THR A O 1
ATOM 1472 N N . LYS A 1 183 ? -31.612 8.414 51.709 1.00 58.19 183 LYS A N 1
ATOM 1473 C CA . LYS A 1 183 ? -31.762 9.709 52.402 1.00 58.19 183 LYS A CA 1
ATOM 1474 C C . LYS A 1 183 ? -33.212 10.209 52.439 1.00 58.19 183 LYS A C 1
ATOM 1476 O O . LYS A 1 183 ? -33.465 11.281 52.975 1.00 58.19 183 LYS A O 1
ATOM 1481 N N . THR A 1 184 ? -34.129 9.467 51.818 1.00 54.53 184 THR A N 1
ATOM 1482 C CA . THR A 1 184 ? -35.553 9.823 51.679 1.00 54.53 184 THR A CA 1
ATOM 1483 C C . THR A 1 184 ? -36.459 8.858 52.460 1.00 54.53 184 THR A C 1
ATOM 1485 O O . THR A 1 184 ? -37.661 8.808 52.221 1.00 54.53 184 THR A O 1
ATOM 1488 N N . THR A 1 185 ? -35.875 8.067 53.361 1.00 47.03 185 THR A N 1
ATOM 1489 C CA . THR A 1 185 ? -36.535 7.147 54.300 1.00 47.03 185 THR A CA 1
ATOM 1490 C C . THR A 1 185 ? -36.070 7.514 55.698 1.00 47.03 185 THR A C 1
ATOM 1492 O O . THR A 1 185 ? -36.913 7.473 56.614 1.00 47.03 185 THR A O 1
#

Solvent-accessible surface area (backbone atoms only — not comparable to full-atom values): 10873 Å² total; per-residue (Å²): 126,65,66,47,48,43,69,61,51,52,51,50,49,46,45,47,45,48,59,76,61,62,49,78,46,67,68,56,54,52,35,52,50,43,8,53,52,61,57,38,74,84,42,75,63,73,66,50,53,55,49,51,52,53,55,52,49,76,73,52,86,84,74,71,76,63,59,63,63,58,63,71,72,70,81,84,77,82,78,90,72,76,79,68,92,63,66,44,57,44,61,53,97,65,22,39,31,52,42,93,58,30,72,62,30,51,73,69,59,72,52,88,87,66,72,76,90,70,74,88,65,77,53,52,59,58,48,48,30,51,51,27,28,50,54,49,40,52,50,53,48,52,52,47,40,60,73,47,51,51,47,54,50,52,50,53,53,51,49,56,52,49,53,52,52,52,52,52,48,52,54,51,51,51,56,53,52,56,58,52,61,71,71,76,115

Mean predicted aligned error: 14.94 Å

Radius of gyration: 25.31 Å; Cα contacts (8 Å, |Δi|>4): 109; chains: 1; bounding box: 69×36×84 Å

pLDDT: mean 70.15, std 16.14, range [36.25, 96.31]

Organism: NCBI:txid1685480